Protein AF-A0A319ELY9-F1 (afdb_monomer)

Structure (mmCIF, N/CA/C/O backbone):
data_AF-A0A319ELY9-F1
#
_entry.id   AF-A0A319ELY9-F1
#
loop_
_atom_site.group_PDB
_atom_site.id
_atom_site.type_symbol
_atom_site.label_atom_id
_atom_site.label_alt_id
_atom_site.label_comp_id
_atom_site.label_asym_id
_atom_site.label_entity_id
_atom_site.label_seq_id
_atom_site.pdbx_PDB_ins_code
_atom_site.Cartn_x
_atom_site.Cartn_y
_atom_site.Cartn_z
_atom_site.occupancy
_atom_site.B_iso_or_equiv
_atom_site.auth_seq_id
_atom_site.auth_comp_id
_atom_site.auth_asym_id
_atom_site.auth_atom_id
_atom_site.pdbx_PDB_model_num
ATOM 1 N N . MET A 1 1 ? 52.414 29.300 52.008 1.00 37.59 1 MET A N 1
ATOM 2 C CA . MET A 1 1 ? 53.029 29.681 53.295 1.00 37.59 1 MET A CA 1
ATOM 3 C C . MET A 1 1 ? 52.033 29.314 54.382 1.00 37.59 1 MET A C 1
ATOM 5 O O . MET A 1 1 ? 50.898 29.760 54.313 1.00 37.59 1 MET A O 1
ATOM 9 N N . SER A 1 2 ? 52.421 28.377 55.245 1.00 40.47 2 SER A N 1
ATOM 10 C CA . SER A 1 2 ? 51.640 27.837 56.367 1.00 40.47 2 SER A CA 1
ATOM 11 C C . SER A 1 2 ? 51.306 28.923 57.390 1.00 40.47 2 SER A C 1
ATOM 13 O O . SER A 1 2 ? 52.154 29.790 57.575 1.00 40.47 2 SER A O 1
ATOM 15 N N . THR A 1 3 ? 50.156 28.825 58.070 1.00 39.38 3 THR A N 1
ATOM 16 C CA . THR A 1 3 ? 50.101 28.792 59.548 1.00 39.38 3 THR A CA 1
ATOM 17 C C . THR A 1 3 ? 48.681 28.515 60.079 1.00 39.38 3 THR A C 1
ATOM 19 O O . THR A 1 3 ? 47.755 29.311 59.975 1.00 39.38 3 THR A O 1
ATOM 22 N N . HIS A 1 4 ? 48.542 27.339 60.689 1.00 31.91 4 HIS A N 1
ATOM 23 C CA . HIS A 1 4 ? 47.636 27.010 61.801 1.00 31.91 4 HIS A CA 1
ATOM 24 C C . HIS A 1 4 ? 48.096 27.750 63.095 1.00 31.91 4 HIS A C 1
ATOM 26 O O . HIS A 1 4 ? 49.178 28.339 63.052 1.00 31.91 4 HIS A O 1
ATOM 32 N N . PRO A 1 5 ? 47.468 27.617 64.290 1.00 51.69 5 PRO A N 1
ATOM 33 C CA . PRO A 1 5 ? 46.120 27.152 64.666 1.00 51.69 5 PRO A CA 1
ATOM 34 C C . PRO A 1 5 ? 45.472 27.909 65.879 1.00 51.69 5 PRO A C 1
ATOM 36 O O . PRO A 1 5 ? 46.062 28.781 66.503 1.00 51.69 5 PRO A O 1
ATOM 39 N N . THR A 1 6 ? 44.263 27.446 66.245 1.00 41.50 6 THR A N 1
ATOM 40 C CA . THR A 1 6 ? 43.681 27.259 67.607 1.00 41.50 6 THR A CA 1
ATOM 41 C C . THR A 1 6 ? 43.364 28.429 68.557 1.00 41.50 6 THR A C 1
ATOM 43 O O . THR A 1 6 ? 44.227 29.160 69.028 1.00 41.50 6 THR A O 1
ATOM 46 N N . ARG A 1 7 ? 42.076 28.452 68.955 1.00 40.41 7 ARG A N 1
ATOM 47 C CA . ARG A 1 7 ? 41.488 29.104 70.146 1.00 40.41 7 ARG A CA 1
ATOM 48 C C . ARG A 1 7 ? 41.966 28.472 71.460 1.00 40.41 7 ARG A C 1
ATOM 50 O O . ARG A 1 7 ? 42.355 27.304 71.456 1.00 40.41 7 ARG A O 1
ATOM 57 N N . PRO A 1 8 ? 41.700 29.152 72.590 1.00 46.97 8 PRO A N 1
ATOM 58 C CA . PRO A 1 8 ? 41.006 28.441 73.672 1.00 46.97 8 PRO A CA 1
ATOM 59 C C . PRO A 1 8 ? 39.951 29.269 74.452 1.00 46.97 8 PRO A C 1
ATOM 61 O O . PRO A 1 8 ? 40.044 30.490 74.497 1.00 46.97 8 PRO A O 1
ATOM 64 N N . ASN A 1 9 ? 38.981 28.535 75.039 1.00 36.28 9 ASN A N 1
ATOM 65 C CA . ASN A 1 9 ? 38.483 28.551 76.441 1.00 36.28 9 ASN A CA 1
ATOM 66 C C . ASN A 1 9 ? 38.017 29.883 77.086 1.00 36.28 9 ASN A C 1
ATOM 68 O O . ASN A 1 9 ? 38.559 30.936 76.813 1.00 36.28 9 ASN A O 1
ATOM 72 N N . PHE A 1 10 ? 37.067 29.963 78.022 1.00 34.12 10 PHE A N 1
ATOM 73 C CA . PHE A 1 10 ? 36.286 29.013 78.822 1.00 34.12 10 PHE A CA 1
ATOM 74 C C . PHE A 1 10 ? 35.072 29.774 79.414 1.00 34.12 10 PHE A C 1
ATOM 76 O O . PHE A 1 10 ? 35.075 30.999 79.499 1.00 34.12 10 PHE A O 1
ATOM 83 N N . SER A 1 11 ? 34.069 29.016 79.849 1.00 35.69 11 SER A N 1
ATOM 84 C CA . SER A 1 11 ? 32.831 29.412 80.550 1.00 35.69 11 SER A CA 1
ATOM 85 C C . SER A 1 11 ? 33.125 29.803 82.029 1.00 35.69 11 SER A C 1
ATOM 87 O O . SER A 1 11 ? 34.226 29.525 82.494 1.00 35.69 11 SER A O 1
ATOM 89 N N . TYR A 1 12 ? 32.307 30.459 82.869 1.00 33.91 12 TYR A N 1
ATOM 90 C CA . TYR A 1 12 ? 30.872 30.389 83.208 1.00 33.91 12 TYR A CA 1
ATOM 91 C C . TYR A 1 12 ? 30.496 31.630 84.061 1.00 33.91 12 TYR A C 1
ATOM 93 O O . TYR A 1 12 ? 31.391 32.192 84.681 1.00 33.91 12 TYR A O 1
ATOM 101 N N . HIS A 1 13 ? 29.207 31.980 84.221 1.00 36.31 13 HIS A N 1
ATOM 102 C CA . HIS A 1 13 ? 28.640 32.335 85.544 1.00 36.31 13 HIS A CA 1
ATOM 103 C C . HIS A 1 13 ? 27.096 32.365 85.562 1.00 36.31 13 HIS A C 1
ATOM 105 O O . HIS A 1 13 ? 26.445 32.761 84.600 1.00 36.31 13 HIS A O 1
ATOM 111 N N . LEU A 1 14 ? 26.549 31.896 86.687 1.00 38.62 14 LEU A N 1
ATOM 112 C CA . LEU A 1 14 ? 25.145 31.613 87.008 1.00 38.62 14 LEU A CA 1
ATOM 113 C C . LEU A 1 14 ? 24.362 32.840 87.544 1.00 38.62 14 LEU A C 1
ATOM 115 O O . LEU A 1 14 ? 24.874 33.556 88.396 1.00 38.62 14 LEU A O 1
ATOM 119 N N . THR A 1 15 ? 23.131 33.006 87.027 1.00 37.75 15 THR A N 1
ATOM 120 C CA . THR A 1 15 ? 21.791 33.369 87.597 1.00 37.75 15 THR A CA 1
ATOM 121 C C . THR A 1 15 ? 21.634 33.949 89.031 1.00 37.75 15 THR A C 1
ATOM 123 O O . THR A 1 15 ? 22.449 33.631 89.888 1.00 37.75 15 THR A O 1
ATOM 126 N N . PRO A 1 16 ? 20.430 34.429 89.446 1.00 57.12 16 PRO A N 1
ATOM 127 C CA . PRO A 1 16 ? 19.493 35.423 88.878 1.00 57.12 16 PRO A CA 1
ATOM 128 C C . PRO A 1 16 ? 18.965 36.411 89.971 1.00 57.12 16 PRO A C 1
ATOM 130 O O . PRO A 1 16 ? 19.208 36.216 91.162 1.00 57.12 16 PRO A O 1
ATOM 133 N N . LYS A 1 17 ? 18.149 37.421 89.622 1.00 33.28 17 LYS A N 1
ATOM 134 C CA . LYS A 1 17 ? 17.197 38.018 90.585 1.00 33.28 17 LYS A CA 1
ATOM 135 C C . LYS A 1 17 ? 15.900 38.465 89.897 1.00 33.28 17 LYS A C 1
ATOM 137 O O . LYS A 1 17 ? 15.944 38.987 88.790 1.00 33.28 17 LYS A O 1
ATOM 142 N N . ALA A 1 18 ? 14.803 38.174 90.597 1.00 41.53 18 ALA A N 1
ATOM 143 C CA . ALA A 1 18 ? 13.397 38.496 90.357 1.00 41.53 18 ALA A CA 1
ATOM 144 C C . ALA A 1 18 ? 13.172 40.001 90.070 1.00 41.53 18 ALA A C 1
ATOM 146 O O . ALA A 1 18 ? 14.038 40.812 90.387 1.00 41.53 18 ALA A O 1
ATOM 147 N N . ASP A 1 19 ? 12.098 40.450 89.428 1.00 38.91 19 ASP A N 1
ATOM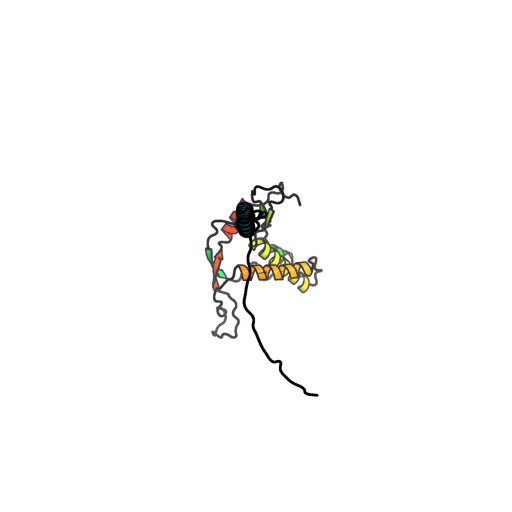 148 C CA . ASP A 1 19 ? 10.695 40.291 89.814 1.00 38.91 19 ASP A CA 1
ATOM 149 C C . ASP A 1 19 ? 9.757 40.633 88.637 1.00 38.91 19 ASP A C 1
ATOM 151 O O . ASP A 1 19 ? 10.175 41.136 87.595 1.00 38.91 19 ASP A O 1
ATOM 155 N N . THR A 1 20 ? 8.493 40.292 88.852 1.00 52.97 20 THR A N 1
ATOM 156 C CA . THR A 1 20 ? 7.282 40.459 88.038 1.00 52.97 20 THR A CA 1
ATOM 157 C C . THR A 1 20 ? 7.122 41.800 87.314 1.00 52.97 20 THR A C 1
ATOM 159 O O . THR A 1 20 ? 7.366 42.841 87.908 1.00 52.97 20 THR A O 1
ATOM 162 N N . ASP A 1 21 ? 6.608 41.760 86.078 1.00 38.78 21 ASP A N 1
ATOM 163 C CA . ASP A 1 21 ? 5.390 42.492 85.694 1.00 38.78 21 ASP A CA 1
ATOM 164 C C . ASP A 1 21 ? 4.850 41.996 84.342 1.00 38.78 21 ASP A C 1
ATOM 166 O O . ASP A 1 21 ? 5.563 41.788 83.359 1.00 38.78 21 ASP A O 1
ATOM 170 N N . GLU A 1 22 ? 3.549 41.744 84.347 1.00 51.03 22 GLU A N 1
ATOM 171 C CA . GLU A 1 22 ? 2.736 41.167 83.289 1.00 51.03 22 GLU A CA 1
ATOM 172 C C . GLU A 1 22 ? 2.389 42.245 82.249 1.00 51.03 22 GLU A C 1
ATOM 174 O O . GLU A 1 22 ? 1.728 43.234 82.562 1.00 51.03 22 GLU A O 1
ATOM 179 N N . ALA A 1 23 ? 2.820 42.067 80.996 1.00 43.59 23 ALA A N 1
ATOM 180 C CA . ALA A 1 23 ? 2.378 42.897 79.876 1.00 43.59 23 ALA A CA 1
ATOM 181 C C . ALA A 1 23 ? 2.218 42.062 78.594 1.00 43.59 23 ALA A C 1
ATOM 183 O O . ALA A 1 23 ? 3.187 41.717 77.923 1.00 43.59 23 ALA A O 1
ATOM 184 N N . LEU A 1 24 ? 0.951 41.767 78.286 1.00 48.22 24 LEU A N 1
ATOM 185 C CA . LEU A 1 24 ? 0.377 41.446 76.973 1.00 48.22 24 LEU A CA 1
ATOM 186 C C . LEU A 1 24 ? 1.207 40.526 76.051 1.00 48.22 24 LEU A C 1
ATOM 188 O O . LEU A 1 24 ? 1.818 40.970 75.078 1.00 48.22 24 LEU A O 1
ATOM 192 N N . SER A 1 25 ? 1.092 39.211 76.239 1.00 42.00 25 SER A N 1
ATOM 193 C CA . SER A 1 25 ? 1.258 38.285 75.118 1.00 42.00 25 SER A CA 1
ATOM 194 C C . SER A 1 25 ? -0.088 38.123 74.405 1.00 42.00 25 SER A C 1
ATOM 196 O O . SER A 1 25 ? -0.991 37.418 74.847 1.00 42.00 25 SER A O 1
ATOM 198 N N . HIS A 1 26 ? -0.237 38.802 73.268 1.00 47.41 26 HIS A N 1
ATOM 199 C CA . HIS A 1 26 ? -1.215 38.399 72.263 1.00 47.41 26 HIS A CA 1
ATOM 200 C C . HIS A 1 26 ? -0.889 36.953 71.864 1.00 47.41 26 HIS A C 1
ATOM 202 O O . HIS A 1 26 ? 0.129 36.702 71.218 1.00 47.41 26 HIS A O 1
ATOM 208 N N . GLU A 1 27 ? -1.728 35.997 72.258 1.00 49.53 27 GLU A N 1
ATOM 209 C CA . GLU A 1 27 ? -1.624 34.625 71.773 1.00 49.53 27 GLU A CA 1
ATOM 210 C C . GLU A 1 27 ? -1.838 34.650 70.244 1.00 49.53 27 GLU A C 1
ATOM 212 O O . GLU A 1 27 ? -2.876 35.143 69.776 1.00 49.53 27 GLU A O 1
ATOM 217 N N . PRO A 1 28 ? -0.876 34.205 69.413 1.00 52.34 28 PRO A N 1
ATOM 218 C CA . PRO A 1 28 ? -1.083 34.189 67.977 1.00 52.34 28 PRO A CA 1
ATOM 219 C C . PRO A 1 28 ? -2.157 33.147 67.669 1.00 52.34 28 PRO A C 1
ATOM 221 O O . PRO A 1 28 ? -1.970 31.951 67.867 1.00 52.34 28 PRO A O 1
ATOM 224 N N . SER A 1 29 ? -3.299 33.630 67.183 1.00 51.09 29 SER A N 1
ATOM 225 C CA . SER A 1 29 ? -4.453 32.850 66.735 1.00 51.09 29 SER A CA 1
ATOM 226 C C . SER A 1 29 ? -4.052 31.580 65.963 1.00 51.09 29 SER A C 1
ATOM 228 O O . SER A 1 29 ? -3.805 31.620 64.751 1.00 51.09 29 SER A O 1
ATOM 230 N N . GLN A 1 30 ? -4.066 30.426 66.649 1.00 56.06 30 GLN A N 1
ATOM 231 C CA . GLN A 1 30 ? -3.908 29.089 66.051 1.00 56.06 30 GLN A CA 1
ATOM 232 C C . GLN A 1 30 ? -4.926 28.833 64.926 1.00 56.06 30 GLN A C 1
ATOM 234 O O . GLN A 1 30 ? -4.656 28.068 63.999 1.00 56.06 30 GLN A O 1
ATOM 239 N N . LYS A 1 31 ? -6.077 29.522 64.951 1.00 55.09 31 LYS A N 1
ATOM 240 C CA . LYS A 1 31 ? -7.118 29.417 63.917 1.00 55.09 31 LYS A CA 1
ATOM 241 C C . LYS A 1 31 ? -6.641 29.897 62.541 1.00 55.09 31 LYS A C 1
ATOM 243 O O . LYS A 1 31 ? -7.072 29.344 61.533 1.00 55.09 31 LYS A O 1
ATOM 248 N N . THR A 1 32 ? -5.723 30.868 62.477 1.00 56.84 32 THR A N 1
ATOM 249 C CA . THR A 1 32 ? -5.174 31.348 61.191 1.00 56.84 32 THR A CA 1
ATOM 250 C C . THR A 1 32 ? -4.226 30.345 60.534 1.00 56.84 32 THR A C 1
ATOM 252 O O . THR A 1 32 ? -4.071 30.365 59.315 1.00 56.84 32 THR A O 1
ATOM 255 N N . SER A 1 33 ? -3.610 29.4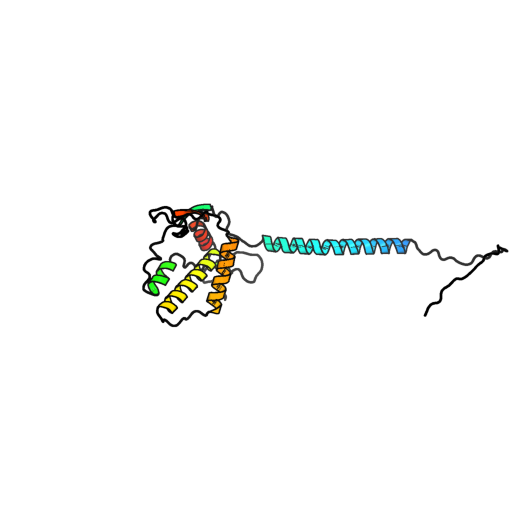61 61.324 1.00 66.81 33 SER A N 1
ATOM 256 C CA . SER A 1 33 ? -2.690 28.431 60.835 1.00 66.81 33 SER A CA 1
ATOM 257 C C . SER A 1 33 ? -3.447 27.277 60.177 1.00 66.81 33 SER A C 1
ATOM 259 O O . SER A 1 33 ? -3.116 26.884 59.061 1.00 66.81 33 SER A O 1
ATOM 261 N N . PHE A 1 34 ? -4.535 26.818 60.806 1.00 80.44 34 PHE A N 1
ATOM 262 C CA . PHE A 1 34 ? -5.369 25.730 60.285 1.00 80.44 34 PHE A CA 1
ATOM 263 C C . PHE A 1 34 ? -6.001 26.059 58.924 1.00 80.44 34 PHE A C 1
ATOM 265 O O . PHE A 1 34 ? -5.986 25.248 58.005 1.00 80.44 34 PHE A O 1
ATOM 272 N N . TRP A 1 35 ? -6.508 27.281 58.750 1.00 77.69 35 TRP A N 1
ATOM 273 C CA . TRP A 1 35 ? -7.086 27.691 57.467 1.00 77.69 35 TRP A CA 1
ATOM 274 C C . TRP A 1 35 ? -6.040 27.810 56.355 1.00 77.69 35 TRP A C 1
ATOM 276 O O . TRP A 1 35 ? -6.316 27.459 55.210 1.00 77.69 35 TRP A O 1
ATOM 286 N N . LYS A 1 36 ? -4.818 28.245 56.688 1.00 85.62 36 LYS A N 1
ATOM 287 C CA . LYS A 1 36 ? -3.707 28.296 55.730 1.00 85.62 36 LYS A CA 1
ATOM 288 C C . LYS A 1 36 ? -3.271 26.893 55.316 1.00 85.62 36 LYS A C 1
ATOM 290 O O . LYS A 1 36 ? -3.090 26.658 54.127 1.00 85.62 36 LYS A O 1
ATOM 295 N N . THR A 1 37 ? -3.135 25.954 56.253 1.00 86.38 37 THR A N 1
ATOM 296 C CA . THR A 1 37 ? -2.768 24.568 55.919 1.00 86.38 37 THR A CA 1
ATOM 297 C C . THR A 1 37 ? -3.854 23.879 55.097 1.00 86.38 37 THR A C 1
ATOM 299 O O . THR A 1 37 ? -3.528 23.274 54.081 1.00 86.38 37 THR A O 1
ATOM 302 N N . CYS A 1 38 ? -5.136 24.039 55.443 1.00 87.75 38 CYS A N 1
ATOM 303 C CA . CYS A 1 38 ? -6.242 23.535 54.623 1.00 87.75 38 CYS A CA 1
ATOM 304 C C . CYS A 1 38 ? -6.263 24.155 53.218 1.00 87.75 38 CYS A C 1
ATOM 306 O O . CYS A 1 38 ? -6.472 23.431 52.247 1.00 87.75 38 CYS A O 1
ATOM 308 N N . PHE A 1 39 ? -5.996 25.461 53.088 1.00 89.88 39 PHE A N 1
ATOM 309 C CA . PHE A 1 39 ? -5.902 26.132 51.789 1.00 89.88 39 PHE A CA 1
ATOM 310 C C . PHE A 1 39 ? -4.770 25.558 50.929 1.00 89.88 39 PHE A C 1
ATOM 312 O O . PHE A 1 39 ? -5.002 25.206 49.777 1.00 89.88 39 PHE A O 1
ATOM 319 N N . TRP A 1 40 ? -3.566 25.398 51.487 1.00 90.19 40 TRP A N 1
ATOM 320 C CA . TRP A 1 40 ? -2.424 24.843 50.752 1.00 90.19 40 TRP A CA 1
ATOM 321 C C . TRP A 1 40 ? -2.602 23.365 50.402 1.00 90.19 40 TRP A C 1
ATOM 323 O O . TRP A 1 40 ? -2.228 22.967 49.303 1.00 90.19 40 TRP A O 1
ATOM 333 N N . ILE A 1 41 ? -3.211 22.563 51.283 1.00 90.62 41 ILE A N 1
ATOM 334 C CA . ILE A 1 41 ? -3.558 21.165 50.986 1.00 90.62 41 ILE A CA 1
ATOM 335 C C . ILE A 1 41 ? -4.598 21.111 49.865 1.00 90.62 41 ILE A C 1
ATOM 337 O O . ILE A 1 41 ? -4.419 20.362 48.910 1.00 90.62 41 ILE A O 1
ATOM 341 N N . SER A 1 42 ? -5.646 21.937 49.929 1.00 85.75 42 SER A N 1
ATOM 342 C CA . SER A 1 42 ? -6.652 22.019 48.867 1.00 85.75 42 SER A CA 1
ATOM 343 C C . SER A 1 42 ? -6.039 22.467 47.540 1.00 85.75 42 SER A C 1
ATOM 345 O O . SER A 1 42 ? -6.391 21.912 46.507 1.00 85.75 42 SER A O 1
ATOM 347 N N . LEU A 1 43 ? -5.117 23.434 47.560 1.00 90.31 43 LEU A N 1
ATOM 348 C CA . LEU A 1 43 ? -4.419 23.916 46.369 1.00 90.31 43 LEU A CA 1
ATOM 349 C C . LEU A 1 43 ? -3.492 22.841 45.778 1.00 90.31 43 LEU A C 1
ATOM 351 O O . LEU A 1 43 ? -3.450 22.662 44.568 1.00 90.31 43 LEU A O 1
ATOM 355 N N . LEU A 1 44 ? -2.777 22.086 46.615 1.00 89.25 44 LEU A N 1
ATOM 356 C CA . LEU A 1 44 ? -1.958 20.952 46.173 1.00 89.25 44 LEU A CA 1
ATOM 357 C C . LEU A 1 44 ? -2.812 19.839 45.558 1.00 89.25 44 LEU A C 1
ATOM 359 O O . LEU A 1 44 ? -2.450 19.295 44.516 1.00 89.25 44 LEU A O 1
ATOM 363 N N . LEU A 1 45 ? -3.955 19.525 46.172 1.00 86.12 45 LEU A N 1
ATOM 364 C CA . LEU A 1 45 ? -4.880 18.513 45.666 1.00 86.12 45 LEU A CA 1
ATOM 365 C C . LEU A 1 45 ? -5.498 18.925 44.324 1.00 86.12 45 LEU A C 1
ATOM 367 O O . LEU A 1 45 ? -5.582 18.088 43.429 1.00 86.12 45 LEU A O 1
ATOM 371 N N . THR A 1 46 ? -5.863 20.197 44.133 1.00 83.69 46 THR A N 1
ATOM 372 C CA . THR A 1 46 ? -6.370 20.670 42.834 1.00 83.69 46 THR A CA 1
ATOM 373 C C . THR A 1 46 ? -5.273 20.688 41.771 1.00 83.69 46 THR A C 1
ATOM 375 O O . THR A 1 46 ? -5.513 20.237 40.653 1.00 83.69 46 THR A O 1
ATOM 378 N N . ILE A 1 47 ? -4.049 21.109 42.114 1.00 86.75 47 ILE A N 1
ATOM 379 C CA . ILE A 1 47 ? -2.892 21.061 41.202 1.00 86.75 47 ILE A CA 1
ATOM 380 C C . ILE A 1 47 ? -2.585 19.624 40.760 1.00 86.75 47 ILE A C 1
ATOM 382 O O . ILE A 1 47 ? -2.209 19.426 39.612 1.00 86.75 47 ILE A O 1
ATOM 386 N N . LEU A 1 48 ? -2.773 18.620 41.621 1.00 82.19 48 LEU A N 1
ATOM 387 C CA . LEU A 1 48 ? -2.579 17.203 41.278 1.00 82.19 48 LEU A CA 1
ATOM 388 C C . LEU A 1 48 ? -3.716 16.618 40.423 1.00 82.19 48 LEU A C 1
ATOM 390 O O . LEU A 1 48 ? -3.477 15.722 39.615 1.00 82.19 48 LEU A O 1
ATOM 394 N N . GLN A 1 49 ? -4.943 17.123 40.565 1.00 79.19 49 GLN A N 1
ATOM 395 C CA . GLN A 1 49 ? -6.097 16.680 39.774 1.00 79.19 49 GLN A CA 1
ATOM 396 C C . GLN A 1 49 ? -6.089 17.232 38.343 1.00 79.19 49 GLN A C 1
ATOM 398 O O . GLN A 1 49 ? -6.569 16.564 37.430 1.00 79.19 49 GLN A O 1
ATOM 403 N N . ILE A 1 50 ? -5.517 18.419 38.126 1.00 79.62 50 ILE A N 1
ATOM 404 C CA . ILE A 1 50 ? -5.463 19.067 36.809 1.00 79.62 50 ILE A CA 1
ATOM 405 C C . ILE A 1 50 ? -4.710 18.207 35.764 1.00 79.62 50 ILE A C 1
ATOM 407 O O . ILE A 1 50 ? -5.295 17.929 34.718 1.00 79.62 50 ILE A O 1
ATOM 411 N N . PRO A 1 51 ? -3.482 17.702 36.015 1.00 79.06 51 PRO A N 1
ATOM 412 C CA . PRO A 1 51 ? -2.788 16.794 35.105 1.00 79.06 51 PRO A CA 1
ATOM 413 C C . PRO A 1 51 ? -3.576 15.518 34.812 1.00 79.06 51 PRO A C 1
ATOM 415 O O . PRO A 1 51 ? -3.588 15.075 33.672 1.00 79.06 51 PRO A O 1
ATOM 418 N N . ALA A 1 52 ? -4.261 14.945 35.807 1.00 76.75 52 ALA A N 1
ATOM 419 C CA . ALA A 1 52 ? -5.071 13.742 35.618 1.00 76.75 52 ALA A CA 1
ATOM 420 C C . ALA A 1 52 ? -6.291 14.004 34.718 1.00 76.75 52 ALA A C 1
ATOM 422 O O . ALA A 1 52 ? -6.605 13.188 33.851 1.00 76.75 52 ALA A O 1
ATOM 423 N N . LEU A 1 53 ? -6.946 15.159 34.869 1.00 74.94 53 LEU A N 1
ATOM 424 C CA . LEU A 1 53 ? -8.041 15.587 33.995 1.00 74.94 53 LEU A CA 1
ATOM 425 C C . LEU A 1 53 ? -7.557 15.864 32.565 1.00 74.94 53 LEU A C 1
ATOM 427 O O . LEU A 1 53 ? -8.196 15.423 31.616 1.00 74.94 53 LEU A O 1
ATOM 431 N N . PHE A 1 54 ? -6.402 16.513 32.391 1.00 75.56 54 PHE A N 1
ATOM 432 C CA . PHE A 1 54 ? -5.807 16.709 31.063 1.00 75.56 54 PHE A CA 1
ATOM 433 C C . PHE A 1 54 ? -5.385 15.388 30.410 1.00 75.56 54 PHE A C 1
ATOM 435 O O . PHE A 1 54 ? -5.609 15.193 29.218 1.00 75.56 54 PHE A O 1
ATOM 442 N N . PHE A 1 55 ? -4.812 14.459 31.178 1.00 72.62 55 PHE A N 1
ATOM 443 C CA . PHE A 1 55 ? -4.393 13.153 30.671 1.00 72.62 55 PHE A CA 1
ATOM 444 C C . PHE A 1 55 ? -5.596 12.297 30.253 1.00 72.62 55 PHE A C 1
ATOM 446 O O . PHE A 1 55 ? -5.582 11.700 29.182 1.00 72.62 55 PHE A O 1
ATOM 453 N N . THR A 1 56 ? -6.662 12.281 31.060 1.00 68.38 56 THR A N 1
ATOM 454 C CA . THR A 1 56 ? -7.906 11.556 30.742 1.00 68.38 56 THR A CA 1
ATOM 455 C C . THR A 1 56 ? -8.662 12.180 29.568 1.00 68.38 56 THR A C 1
ATOM 457 O O . THR A 1 56 ? -9.124 11.445 28.700 1.00 68.38 56 THR A O 1
ATOM 460 N N . ALA A 1 57 ? -8.730 13.512 29.475 1.00 66.62 57 ALA A N 1
ATOM 461 C CA . ALA A 1 57 ? -9.319 14.199 28.324 1.00 66.62 57 ALA A CA 1
ATOM 462 C C . ALA A 1 57 ? -8.568 13.883 27.017 1.00 66.62 57 ALA A C 1
ATOM 464 O O . ALA A 1 57 ? -9.196 13.536 26.022 1.00 66.62 57 ALA A O 1
ATOM 465 N N . ASN A 1 58 ? -7.231 13.908 27.043 1.00 63.25 58 ASN A N 1
ATOM 466 C CA . ASN A 1 58 ? -6.398 13.591 25.879 1.00 63.25 58 ASN A CA 1
ATOM 467 C C . ASN A 1 58 ? -6.514 12.113 25.451 1.00 63.25 58 ASN A C 1
ATOM 469 O O . ASN A 1 58 ? -6.491 11.798 24.264 1.00 63.25 58 ASN A O 1
ATOM 473 N N . GLN A 1 59 ? -6.674 11.187 26.404 1.00 62.00 59 GLN A N 1
ATOM 474 C CA . GLN A 1 59 ? -6.916 9.777 26.074 1.00 62.00 59 GLN A CA 1
ATOM 475 C C . GLN A 1 59 ? -8.301 9.535 25.462 1.00 62.00 59 GLN A C 1
ATOM 477 O O . GLN A 1 59 ? -8.425 8.699 24.567 1.00 62.00 59 GLN A O 1
ATOM 482 N N . ASN A 1 60 ? -9.320 10.280 25.893 1.00 59.72 60 ASN A N 1
ATOM 483 C CA . ASN A 1 60 ? -10.660 10.176 25.318 1.00 59.72 60 ASN A CA 1
ATOM 484 C C . ASN A 1 60 ? -10.709 10.667 23.861 1.00 59.72 60 ASN A C 1
ATOM 486 O O . ASN A 1 60 ? -11.378 10.030 23.053 1.00 59.72 60 ASN A O 1
ATOM 490 N N . GLU A 1 61 ? -9.967 11.723 23.506 1.00 58.62 61 GLU A N 1
ATOM 491 C CA . GLU A 1 61 ? -9.864 12.183 22.108 1.00 58.62 61 GLU A CA 1
ATOM 492 C C . GLU A 1 61 ? -9.115 11.190 21.204 1.00 58.62 61 GLU A C 1
ATOM 494 O O . GLU A 1 61 ? -9.460 11.028 20.035 1.00 58.62 61 GLU A O 1
ATOM 499 N N . LEU A 1 62 ? -8.114 10.471 21.726 1.00 53.03 62 LEU A N 1
ATOM 500 C CA . LEU A 1 62 ? -7.398 9.461 20.937 1.00 53.03 62 LEU A CA 1
ATOM 501 C C . LEU A 1 62 ? -8.239 8.192 20.715 1.00 53.03 62 LEU A C 1
ATOM 503 O O . LEU A 1 62 ? -8.110 7.531 19.686 1.00 53.03 62 LEU A O 1
ATOM 507 N N . SER A 1 63 ? -9.118 7.858 21.663 1.00 54.44 63 SER A N 1
ATOM 508 C CA . SER A 1 63 ? -10.030 6.714 21.556 1.00 54.44 63 SER A CA 1
ATOM 509 C C . SER A 1 63 ? -11.263 6.989 20.688 1.00 54.44 63 SER A C 1
ATOM 511 O O . SER A 1 63 ? -11.960 6.036 20.339 1.00 54.44 63 SER A O 1
ATOM 513 N N . SER A 1 64 ? -11.570 8.249 20.367 1.00 59.16 64 SER A N 1
ATOM 514 C CA . SER A 1 64 ? -12.793 8.615 19.646 1.00 59.16 64 SER A CA 1
ATOM 515 C C . SER A 1 64 ? -12.648 8.610 18.127 1.00 59.16 64 SER A C 1
ATOM 517 O O . SER A 1 64 ? -13.627 8.906 17.449 1.00 59.16 64 SER A O 1
ATOM 519 N N . GLN A 1 65 ? -11.474 8.287 17.563 1.00 62.06 65 GLN A N 1
ATOM 520 C CA . GLN A 1 65 ? -11.358 8.226 16.108 1.00 62.06 65 GLN A CA 1
ATOM 521 C C . GLN A 1 65 ? -12.198 7.067 15.546 1.00 62.06 65 GLN A C 1
ATOM 523 O O . GLN A 1 65 ? -11.949 5.904 15.877 1.00 62.06 65 GLN A O 1
ATOM 528 N N . PRO A 1 66 ? -13.181 7.355 14.680 1.00 64.94 66 PRO A N 1
ATOM 529 C CA . PRO A 1 66 ? -13.972 6.323 14.028 1.00 64.94 66 PRO A CA 1
ATOM 530 C C . PRO A 1 66 ? -13.0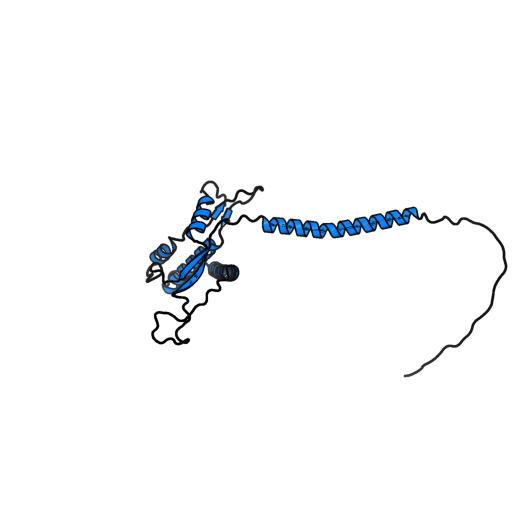81 5.438 13.143 1.00 64.94 66 PRO A C 1
ATOM 532 O O . PRO A 1 66 ? -12.279 5.921 12.345 1.00 64.94 66 PRO A O 1
ATOM 535 N N . SER A 1 67 ? -13.232 4.123 13.292 1.00 72.44 67 SER A N 1
ATOM 536 C CA . SER A 1 67 ? -12.464 3.100 12.579 1.00 72.44 67 SER A CA 1
ATOM 537 C C . SER A 1 67 ? -13.415 2.062 11.978 1.00 72.44 67 SER A C 1
ATOM 539 O O . SER A 1 67 ? -14.472 1.812 12.572 1.00 72.44 67 SER A O 1
ATOM 541 N N . PRO A 1 68 ? -13.077 1.436 10.832 1.00 82.00 68 PRO A N 1
ATOM 542 C CA . PRO A 1 68 ? -13.831 0.303 10.317 1.00 82.00 68 PRO A CA 1
ATOM 543 C C . PRO A 1 68 ? -14.003 -0.779 11.383 1.00 82.00 68 PRO A C 1
ATOM 545 O O . PRO A 1 68 ? -13.031 -1.275 11.955 1.00 82.00 68 PRO A O 1
ATOM 548 N N . THR A 1 69 ? -15.251 -1.151 11.655 1.00 81.38 69 THR A N 1
ATOM 549 C CA . THR A 1 69 ? -15.581 -2.246 12.574 1.00 81.38 69 THR A CA 1
ATOM 550 C C . THR A 1 69 ? -15.934 -3.493 11.773 1.00 81.38 69 THR A C 1
ATOM 552 O O . THR A 1 69 ? -16.429 -3.394 10.656 1.00 81.38 69 THR A O 1
ATOM 555 N N . ASN A 1 70 ? -15.684 -4.670 12.352 1.00 87.12 70 ASN A N 1
ATOM 556 C CA . ASN A 1 70 ? -16.024 -5.974 11.767 1.00 87.12 70 ASN A CA 1
ATOM 557 C C . ASN A 1 70 ? -15.293 -6.336 10.462 1.00 87.12 70 ASN A C 1
ATOM 559 O O . ASN A 1 70 ? -15.825 -7.109 9.677 1.00 87.12 70 ASN A O 1
ATOM 563 N N . ILE A 1 71 ? -14.072 -5.829 10.250 1.00 93.50 71 ILE A N 1
ATOM 564 C CA . ILE A 1 71 ? -13.217 -6.304 9.154 1.00 93.50 71 ILE A CA 1
ATOM 565 C C . ILE A 1 71 ? -12.498 -7.585 9.584 1.00 93.50 71 ILE A C 1
ATOM 567 O O . ILE A 1 71 ? -11.589 -7.566 10.437 1.00 93.50 71 ILE A O 1
ATOM 571 N N . HIS A 1 72 ? -12.896 -8.693 8.977 1.00 96.44 72 HIS A N 1
ATOM 572 C CA . HIS A 1 72 ? -12.340 -10.013 9.203 1.00 96.44 72 HIS A CA 1
ATOM 573 C C . HIS A 1 72 ? -10.918 -10.127 8.664 1.00 96.44 72 HIS A C 1
ATOM 575 O O . HIS A 1 72 ? -10.428 -9.329 7.861 1.00 96.44 72 HIS A O 1
ATOM 581 N N . THR A 1 73 ? -10.245 -11.162 9.151 1.00 96.62 73 THR A N 1
ATOM 582 C CA . THR A 1 73 ? -8.913 -11.552 8.719 1.00 96.62 73 THR A CA 1
ATOM 583 C C . THR A 1 73 ? -9.007 -12.880 7.964 1.00 96.62 73 THR A C 1
ATOM 585 O O . THR A 1 73 ? -9.751 -13.774 8.366 1.00 96.62 73 THR A O 1
ATOM 588 N N . THR A 1 74 ? -8.246 -13.017 6.884 1.00 97.19 74 THR A N 1
ATOM 589 C CA . THR A 1 74 ? -8.159 -14.206 6.037 1.00 97.19 74 THR A CA 1
ATOM 590 C C . THR A 1 74 ? -6.703 -14.521 5.697 1.00 97.19 74 THR A C 1
ATOM 592 O O . THR A 1 74 ? -5.816 -13.683 5.856 1.00 97.19 74 THR A O 1
ATOM 595 N N . LYS A 1 75 ? -6.448 -15.746 5.233 1.00 96.94 75 LYS A N 1
ATOM 596 C CA . LYS A 1 75 ? -5.131 -16.159 4.746 1.00 96.94 75 LYS A CA 1
ATOM 597 C C . LYS A 1 75 ? -5.056 -15.950 3.242 1.00 96.94 75 LYS A C 1
ATOM 599 O O . LYS A 1 75 ? -5.864 -16.521 2.514 1.00 96.94 75 LYS A O 1
ATOM 604 N N . ILE A 1 76 ? -4.079 -15.174 2.788 1.00 94.25 76 ILE A N 1
ATOM 605 C CA . ILE A 1 76 ? -3.844 -14.911 1.365 1.00 94.25 76 ILE A CA 1
ATOM 606 C C . ILE A 1 76 ? -2.479 -15.471 0.994 1.00 94.25 76 ILE A C 1
ATOM 608 O O . ILE A 1 76 ? -1.517 -15.310 1.736 1.00 94.25 76 ILE A O 1
ATOM 612 N N . THR A 1 77 ? -2.404 -16.154 -0.145 1.00 93.31 77 THR A N 1
ATOM 613 C CA . THR A 1 77 ? -1.122 -16.533 -0.745 1.00 93.31 77 THR A CA 1
ATOM 614 C C . THR A 1 77 ? -0.748 -15.475 -1.766 1.00 93.31 77 THR A C 1
ATOM 616 O O . THR A 1 77 ? -1.555 -15.181 -2.648 1.00 93.31 77 THR A O 1
ATOM 619 N N . PHE A 1 78 ? 0.429 -14.869 -1.629 1.00 90.44 78 PHE A N 1
ATOM 620 C CA . PHE A 1 78 ? 0.877 -13.862 -2.587 1.00 90.44 78 PHE A CA 1
ATOM 621 C C . PHE A 1 78 ? 1.358 -14.536 -3.867 1.00 90.44 78 PHE A C 1
ATOM 623 O O . PHE A 1 78 ? 2.326 -15.296 -3.873 1.00 90.44 78 PHE A O 1
ATOM 630 N N . GLU A 1 79 ? 0.666 -14.232 -4.960 1.00 88.75 79 GLU A N 1
ATOM 631 C CA . GLU A 1 79 ? 0.971 -14.718 -6.299 1.00 88.75 79 GLU A CA 1
ATOM 632 C C . GLU A 1 79 ? 1.169 -13.539 -7.256 1.00 88.75 79 GLU A C 1
ATOM 634 O O . GLU A 1 79 ? 0.594 -12.468 -7.039 1.00 88.75 79 GLU A O 1
ATOM 639 N N . PRO A 1 80 ? 1.959 -13.705 -8.332 1.00 85.69 80 PRO A N 1
ATOM 640 C CA . PRO A 1 80 ? 2.091 -12.682 -9.355 1.00 85.69 80 PRO A CA 1
ATOM 641 C C . PRO A 1 80 ? 0.730 -12.340 -9.965 1.00 85.69 80 PRO A C 1
ATOM 643 O O . PRO A 1 80 ? 0.074 -13.200 -10.551 1.00 85.69 80 PRO A O 1
ATOM 646 N N . ASP A 1 81 ? 0.337 -11.072 -9.884 1.00 88.69 81 ASP A N 1
ATOM 647 C CA . ASP A 1 81 ? -0.892 -10.589 -10.505 1.00 88.69 81 ASP A CA 1
ATOM 648 C C . ASP A 1 81 ? -0.649 -10.302 -12.001 1.00 88.69 81 ASP A C 1
ATOM 650 O O . ASP A 1 81 ? 0.201 -9.465 -12.332 1.00 88.69 81 ASP A O 1
ATOM 654 N N . PRO A 1 82 ? -1.364 -10.969 -12.928 1.00 90.19 82 PRO A N 1
ATOM 655 C CA . PRO A 1 82 ? -1.245 -10.715 -14.361 1.00 90.19 82 PRO A CA 1
ATOM 656 C C . PRO A 1 82 ? -1.542 -9.268 -14.771 1.00 90.19 82 PRO A C 1
ATOM 658 O O . PRO A 1 82 ? -0.987 -8.809 -15.767 1.00 90.19 82 PRO A O 1
ATOM 661 N N . HIS A 1 83 ? -2.365 -8.529 -14.017 1.00 90.69 83 HIS A N 1
ATOM 662 C CA . HIS A 1 83 ? -2.684 -7.129 -14.327 1.00 90.69 83 HIS A CA 1
ATOM 663 C C . HIS A 1 83 ? -1.471 -6.208 -14.205 1.00 90.69 83 HIS A C 1
ATOM 665 O O . HIS A 1 83 ? -1.452 -5.149 -14.820 1.00 90.69 83 HIS A O 1
ATOM 671 N N . PHE A 1 84 ? -0.454 -6.607 -13.438 1.00 91.38 84 PHE A N 1
ATOM 672 C CA . PHE A 1 84 ? 0.785 -5.851 -13.258 1.00 91.38 84 PHE A CA 1
ATOM 673 C C . PHE A 1 84 ? 1.935 -6.364 -14.133 1.00 91.38 84 PHE A C 1
ATOM 675 O O . PHE A 1 84 ? 3.080 -5.939 -13.968 1.00 91.38 84 PHE A O 1
ATOM 682 N N . GLN A 1 85 ? 1.653 -7.263 -15.078 1.00 90.00 85 GLN A N 1
ATOM 683 C CA . GLN A 1 85 ? 2.649 -7.831 -15.981 1.00 90.00 85 GLN A CA 1
ATOM 684 C C . GLN A 1 85 ? 2.567 -7.189 -17.368 1.00 90.00 85 GLN A C 1
ATOM 686 O O . GLN A 1 85 ? 1.489 -6.919 -17.884 1.00 90.00 85 GLN A O 1
ATOM 691 N N . ASN A 1 86 ? 3.731 -6.995 -17.998 1.00 91.06 86 ASN A N 1
ATOM 692 C CA . ASN A 1 86 ? 3.853 -6.518 -19.380 1.00 91.06 86 ASN A CA 1
ATOM 693 C C . ASN A 1 86 ? 3.164 -5.161 -19.655 1.00 91.06 86 ASN A C 1
ATOM 695 O O . ASN A 1 86 ? 2.514 -4.981 -20.682 1.00 91.06 86 ASN A O 1
ATOM 699 N N . LEU A 1 87 ? 3.320 -4.201 -18.737 1.00 93.31 87 LEU A N 1
ATOM 700 C CA . LEU A 1 87 ? 2.809 -2.836 -18.887 1.00 93.31 87 LEU A CA 1
ATOM 701 C C . LEU A 1 87 ? 3.697 -2.048 -19.858 1.00 93.31 87 LEU A C 1
ATOM 703 O O . LEU A 1 87 ? 4.873 -1.810 -19.577 1.00 93.31 87 LEU A O 1
ATOM 707 N N . THR A 1 88 ? 3.143 -1.646 -21.000 1.00 93.94 88 THR A N 1
ATOM 708 C CA . THR A 1 88 ? 3.897 -1.005 -22.093 1.00 93.94 88 THR A CA 1
ATOM 709 C C . THR A 1 88 ? 3.510 0.446 -22.332 1.00 93.94 88 THR A C 1
ATOM 711 O O . THR A 1 88 ? 4.290 1.204 -22.908 1.00 93.94 88 THR A O 1
ATOM 714 N N . THR A 1 89 ? 2.327 0.854 -21.878 1.00 93.50 89 THR A N 1
ATOM 715 C CA . THR A 1 89 ? 1.810 2.214 -22.023 1.00 93.50 89 THR A CA 1
ATOM 716 C C . THR A 1 89 ? 1.432 2.815 -20.670 1.00 93.50 89 THR A C 1
ATOM 718 O O . THR A 1 89 ? 1.184 2.114 -19.690 1.00 93.50 89 THR A O 1
ATOM 721 N N . GLN A 1 90 ? 1.342 4.147 -20.614 1.00 91.62 90 GLN A N 1
ATOM 722 C CA . GLN A 1 90 ? 0.821 4.836 -19.431 1.00 91.62 90 GLN A CA 1
ATOM 723 C C . GLN A 1 90 ? -0.632 4.426 -19.133 1.00 91.62 90 GLN A C 1
ATOM 725 O O . GLN A 1 90 ? -1.036 4.388 -17.971 1.00 91.62 90 GLN A O 1
ATOM 730 N N . GLU A 1 91 ? -1.412 4.126 -20.171 1.00 91.56 91 GLU A N 1
ATOM 731 C CA . GLU A 1 91 ? -2.783 3.647 -20.031 1.00 91.56 91 GLU A CA 1
ATOM 732 C C . GLU A 1 91 ? -2.822 2.249 -19.410 1.00 91.56 91 GLU A C 1
ATOM 734 O O . GLU A 1 91 ? -3.631 2.032 -18.515 1.00 91.56 91 GLU A O 1
ATOM 739 N N . ASP A 1 92 ? -1.884 1.362 -19.760 1.00 93.19 92 ASP A N 1
ATOM 740 C CA . ASP A 1 92 ? -1.752 0.038 -19.133 1.00 93.19 92 ASP A CA 1
ATOM 741 C C . ASP A 1 92 ? -1.490 0.178 -17.628 1.00 93.19 92 ASP A C 1
ATOM 743 O O . ASP A 1 92 ? -2.147 -0.470 -16.815 1.00 93.19 92 ASP A O 1
ATOM 747 N N . VAL A 1 93 ? -0.570 1.072 -17.239 1.00 91.81 93 VAL A N 1
ATOM 748 C CA . VAL A 1 93 ? -0.282 1.348 -15.821 1.00 91.81 93 VAL A CA 1
ATOM 749 C C . VAL A 1 93 ? -1.538 1.859 -15.117 1.00 91.81 93 VAL A C 1
ATOM 751 O O . VAL A 1 93 ? -1.897 1.371 -14.048 1.00 91.81 93 VAL A O 1
ATOM 754 N N . LEU A 1 94 ? -2.239 2.830 -15.704 1.00 90.56 94 LEU A N 1
ATOM 755 C CA . LEU A 1 94 ? -3.476 3.365 -15.130 1.00 90.56 94 LEU A CA 1
ATOM 756 C C . LEU A 1 94 ? -4.580 2.301 -15.028 1.00 90.56 94 LEU A C 1
ATOM 758 O O . LEU A 1 94 ? -5.294 2.274 -14.025 1.00 90.56 94 LEU A O 1
ATOM 762 N N . ALA A 1 95 ? -4.695 1.424 -16.023 1.00 91.38 95 ALA A N 1
ATOM 763 C CA . ALA A 1 95 ? -5.654 0.329 -16.058 1.00 91.38 95 ALA A CA 1
ATOM 764 C C . ALA A 1 95 ? -5.352 -0.725 -14.984 1.00 91.38 95 ALA A C 1
ATOM 766 O O . ALA A 1 95 ? -6.275 -1.131 -14.277 1.00 91.38 95 ALA A O 1
ATOM 767 N N . ALA A 1 96 ? -4.083 -1.092 -14.782 1.00 91.94 96 ALA A N 1
ATOM 768 C CA . ALA A 1 96 ? -3.663 -2.026 -13.735 1.00 91.94 96 ALA A CA 1
ATOM 769 C C . ALA A 1 96 ? -4.086 -1.551 -12.334 1.00 91.94 96 ALA A C 1
ATOM 771 O O . ALA A 1 96 ? -4.592 -2.321 -11.523 1.00 91.94 96 ALA A O 1
ATOM 772 N N . TRP A 1 97 ? -3.967 -0.247 -12.067 1.00 90.31 97 TRP A N 1
ATOM 773 C CA . TRP A 1 97 ? -4.391 0.349 -10.795 1.00 90.31 97 TRP A CA 1
ATOM 774 C C . TRP A 1 97 ? -5.887 0.686 -10.719 1.00 90.31 97 TRP A C 1
ATOM 776 O O . TRP A 1 97 ? -6.363 1.079 -9.652 1.00 90.31 97 TRP A O 1
ATOM 786 N N . SER A 1 98 ? -6.644 0.563 -11.815 1.00 83.75 98 SER A N 1
ATOM 787 C CA . SER A 1 98 ? -8.044 1.012 -11.879 1.00 83.75 98 SER A CA 1
ATOM 788 C C . SER A 1 98 ? -8.964 0.253 -10.917 1.00 83.75 98 SER A C 1
ATOM 790 O O . SER A 1 98 ? -9.873 0.853 -10.345 1.00 83.75 98 SER A O 1
ATOM 792 N N . ILE A 1 99 ? -8.659 -1.022 -10.655 1.00 70.88 99 ILE A N 1
ATOM 793 C CA . ILE A 1 99 ? -9.375 -1.895 -9.709 1.00 70.88 99 ILE A CA 1
ATOM 794 C C . ILE A 1 99 ? -9.312 -1.330 -8.278 1.00 70.88 99 ILE A C 1
ATOM 796 O O . ILE A 1 99 ? -10.224 -1.526 -7.477 1.00 70.88 99 ILE A O 1
ATOM 800 N N . HIS A 1 100 ? -8.267 -0.559 -7.972 1.00 77.69 100 HIS A N 1
ATOM 801 C CA . HIS A 1 100 ? -8.028 0.049 -6.665 1.00 77.69 100 HIS A CA 1
ATOM 802 C C . HIS A 1 100 ? -8.275 1.566 -6.645 1.00 77.69 100 HIS A C 1
ATOM 804 O O . HIS A 1 100 ? -7.951 2.230 -5.663 1.00 77.69 100 HIS A O 1
ATOM 810 N N . ASN A 1 101 ? -8.857 2.137 -7.705 1.00 65.94 101 ASN A N 1
ATOM 811 C CA . ASN A 1 101 ? -9.009 3.586 -7.886 1.00 65.94 101 ASN A CA 1
ATOM 812 C C . ASN A 1 101 ? -10.198 4.194 -7.115 1.00 65.94 101 ASN A C 1
ATOM 814 O O . ASN A 1 101 ? -10.742 5.229 -7.505 1.00 65.94 101 ASN A O 1
ATOM 818 N N . LEU A 1 102 ? -10.620 3.567 -6.018 1.00 67.19 102 LEU A N 1
ATOM 819 C CA . LEU A 1 102 ? -11.570 4.203 -5.116 1.00 67.19 102 LEU A CA 1
ATOM 820 C C . LEU A 1 102 ? -10.858 5.379 -4.430 1.00 67.19 102 LEU A C 1
ATOM 822 O O . LEU A 1 102 ? -9.731 5.214 -3.958 1.00 67.19 102 LEU A O 1
ATOM 826 N N . PRO A 1 103 ? -11.496 6.560 -4.327 1.00 73.50 103 PRO A N 1
ATOM 827 C CA . PRO A 1 103 ? -10.881 7.727 -3.697 1.00 73.50 103 PRO A CA 1
ATOM 828 C C . PRO A 1 103 ? -10.517 7.475 -2.226 1.00 73.50 103 PRO A C 1
ATOM 830 O O . PRO A 1 103 ? -9.755 8.242 -1.644 1.00 73.50 103 PRO A O 1
ATOM 833 N N . GLY A 1 104 ? -11.072 6.423 -1.606 1.00 82.50 104 GLY A N 1
ATOM 834 C CA . GLY A 1 104 ? -10.803 6.049 -0.218 1.00 82.50 104 GLY A CA 1
ATOM 835 C C . GLY A 1 104 ? -11.363 7.038 0.800 1.00 82.50 104 GLY A C 1
ATOM 836 O O . GLY A 1 104 ? -11.177 6.843 2.001 1.00 82.50 104 GLY A O 1
ATOM 837 N N . LEU A 1 105 ? -12.015 8.100 0.314 1.00 87.50 105 LEU A N 1
ATOM 838 C CA . LEU A 1 105 ? -12.600 9.157 1.112 1.00 87.50 105 LEU A CA 1
ATOM 839 C C . LEU A 1 105 ? -13.892 8.666 1.752 1.00 87.50 105 LEU A C 1
ATOM 841 O O . LEU A 1 105 ? -14.734 8.059 1.087 1.00 87.50 105 LEU A O 1
ATOM 845 N N . ILE A 1 106 ? -14.052 8.979 3.027 1.00 86.38 106 ILE A N 1
ATOM 846 C CA . ILE A 1 106 ? -15.221 8.654 3.831 1.00 86.38 106 ILE A CA 1
ATOM 847 C C . ILE A 1 106 ? -15.711 9.896 4.564 1.00 86.38 106 ILE A C 1
ATOM 849 O O . ILE A 1 106 ? -14.914 10.771 4.903 1.00 86.38 106 ILE A O 1
ATOM 853 N N . ASN A 1 107 ? -17.011 9.953 4.818 1.00 85.12 107 ASN A N 1
ATOM 854 C CA . ASN A 1 107 ? -17.654 10.942 5.660 1.00 85.12 107 ASN A CA 1
ATOM 855 C C . ASN A 1 107 ? -18.150 10.260 6.939 1.00 85.12 107 ASN A C 1
ATOM 857 O O . ASN A 1 107 ? -18.911 9.294 6.869 1.00 85.12 107 ASN A O 1
ATOM 861 N N . LEU A 1 108 ? -17.704 10.740 8.099 1.00 76.56 108 LEU A N 1
ATOM 862 C CA . LEU A 1 108 ? -18.092 10.179 9.390 1.00 76.56 108 LEU A CA 1
ATOM 863 C C . LEU A 1 108 ? -18.930 11.204 10.162 1.00 76.56 108 LEU A C 1
ATOM 865 O O . LEU A 1 108 ? -18.508 12.354 10.307 1.00 76.56 108 LEU A O 1
ATOM 869 N N . PRO A 1 109 ? -20.117 10.814 10.656 1.00 66.19 109 PRO A N 1
ATOM 870 C CA . PRO A 1 109 ? -20.960 11.711 11.430 1.00 66.19 109 PRO A CA 1
ATOM 871 C C . PRO A 1 109 ? -20.340 11.921 12.821 1.00 66.19 109 PRO A C 1
ATOM 873 O O . PRO A 1 109 ? -20.448 11.047 13.673 1.00 66.19 109 PRO A O 1
ATOM 876 N N . ASP A 1 110 ? -19.698 13.069 13.056 1.00 63.06 110 ASP A N 1
ATOM 877 C CA . ASP A 1 110 ? -19.147 13.468 14.366 1.00 63.06 110 ASP A CA 1
ATOM 878 C C . ASP A 1 110 ? -19.758 14.820 14.825 1.00 63.06 110 ASP A C 1
ATOM 880 O O . ASP A 1 110 ? -20.189 15.610 13.976 1.00 63.06 110 ASP A O 1
ATOM 884 N N . PRO A 1 111 ? -19.859 15.111 16.144 1.00 58.53 111 PRO A N 1
ATOM 885 C CA . PRO A 1 111 ? -20.769 16.106 16.722 1.00 58.53 111 PRO A CA 1
ATOM 886 C C . PRO A 1 111 ? -20.287 17.567 16.658 1.00 58.53 111 PRO A C 1
ATOM 888 O O . PRO A 1 111 ? -20.973 18.449 17.180 1.00 58.53 111 PRO A O 1
ATOM 891 N N . THR A 1 112 ? -19.135 17.857 16.048 1.00 52.59 112 THR A N 1
ATOM 892 C CA . THR A 1 112 ? -18.587 19.219 15.927 1.00 52.59 112 THR A CA 1
ATOM 893 C C . THR A 1 112 ? -18.538 19.691 14.467 1.00 52.59 112 THR A C 1
ATOM 895 O O . THR A 1 112 ? -18.068 18.960 13.595 1.00 52.59 112 THR A O 1
ATOM 898 N N . PRO A 1 113 ? -18.998 20.921 14.153 1.00 51.00 113 PRO A N 1
ATOM 899 C CA . PRO A 1 113 ? -18.952 21.444 12.789 1.00 51.00 113 PRO A CA 1
ATOM 900 C C . PRO A 1 113 ? -17.507 21.726 12.370 1.00 51.00 113 PRO A C 1
ATOM 902 O O . PRO A 1 113 ? -16.811 22.483 13.050 1.00 51.00 113 PRO A O 1
ATOM 905 N 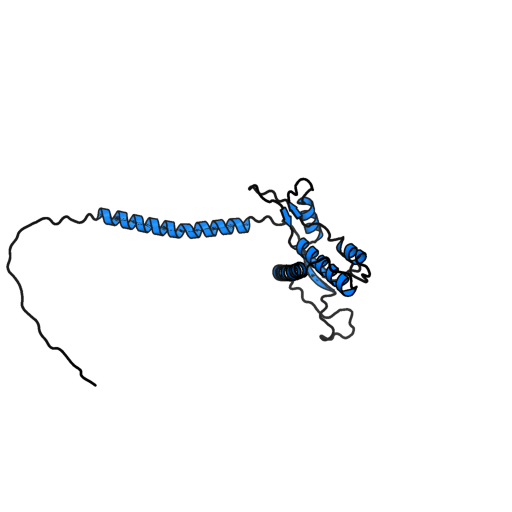N . GLY A 1 114 ? -17.053 21.188 11.235 1.00 56.72 114 GLY A N 1
ATOM 906 C CA . GLY A 1 114 ? -15.763 21.618 10.693 1.00 56.72 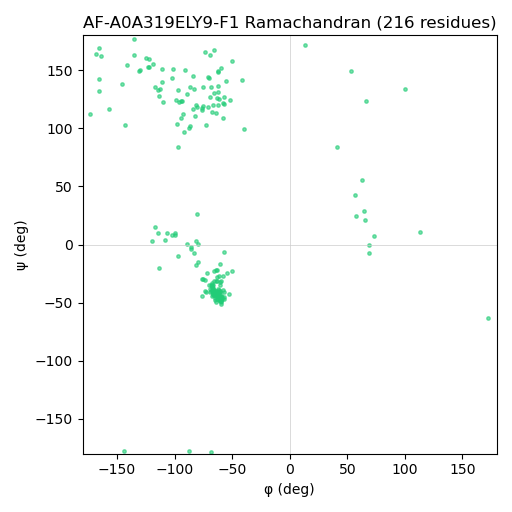114 GLY A CA 1
ATOM 907 C C . GLY A 1 114 ? -15.235 20.827 9.512 1.00 56.72 114 GLY A C 1
ATOM 908 O O . GLY A 1 114 ? -15.058 21.414 8.451 1.00 56.72 114 GLY A O 1
ATOM 909 N N . LYS A 1 115 ? -14.949 19.531 9.672 1.00 57.44 115 LYS A N 1
ATOM 910 C CA . LYS A 1 115 ? -14.426 18.663 8.600 1.00 57.44 115 LYS A CA 1
ATOM 911 C C . LYS A 1 115 ? -14.749 17.207 8.920 1.00 57.44 115 LYS A C 1
ATOM 913 O O . LYS A 1 115 ? -14.248 16.686 9.906 1.00 57.44 115 LYS A O 1
ATOM 918 N N . HIS A 1 116 ? -15.550 16.568 8.073 1.00 74.00 116 HIS A N 1
ATOM 919 C CA . HIS A 1 116 ? -15.998 15.185 8.271 1.00 74.00 116 HIS A CA 1
ATOM 920 C C . HIS A 1 116 ? -15.356 14.194 7.293 1.00 74.00 116 HIS A C 1
ATOM 922 O O . HIS A 1 116 ? -15.708 13.020 7.294 1.00 74.00 116 HIS A O 1
ATOM 928 N N . VAL A 1 117 ? -14.434 14.660 6.442 1.00 82.44 117 VAL A N 1
ATOM 929 C CA . VAL A 1 117 ? -13.827 13.843 5.389 1.00 82.44 117 VAL A CA 1
ATOM 930 C C . VAL A 1 117 ? -12.497 13.266 5.856 1.00 82.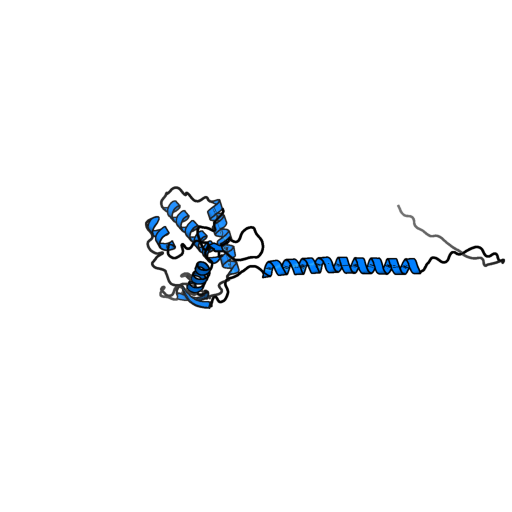44 117 VAL A C 1
ATOM 932 O O . VAL A 1 117 ? -11.569 14.006 6.186 1.00 82.44 117 VAL A O 1
ATOM 935 N N . TYR A 1 118 ? -12.396 11.944 5.812 1.00 85.69 118 TYR A N 1
ATOM 936 C CA . TYR A 1 118 ? -11.179 11.188 6.095 1.00 85.69 118 TYR A CA 1
ATOM 937 C C . TYR A 1 118 ? -10.817 10.336 4.885 1.00 85.69 118 TYR A C 1
ATOM 939 O O . TYR A 1 118 ? -11.676 10.047 4.060 1.00 85.69 118 TYR A O 1
ATOM 947 N N . ILE A 1 119 ? -9.560 9.908 4.786 1.00 88.25 119 ILE A N 1
ATOM 948 C CA . ILE A 1 119 ? -9.143 8.862 3.849 1.00 88.25 119 ILE A CA 1
ATOM 949 C C . ILE A 1 119 ? -8.728 7.630 4.643 1.00 88.25 119 ILE A C 1
ATOM 951 O O . ILE A 1 119 ? -7.979 7.727 5.617 1.00 88.25 119 ILE A O 1
ATOM 955 N N . LEU A 1 120 ? -9.194 6.462 4.221 1.00 91.00 120 LEU A N 1
ATOM 956 C CA . LEU A 1 120 ? -8.700 5.206 4.766 1.00 91.00 120 LEU A CA 1
ATOM 957 C C . LEU A 1 120 ? -7.226 5.002 4.393 1.00 91.00 120 LEU A C 1
ATOM 959 O O . LEU A 1 120 ? -6.851 5.077 3.222 1.00 91.00 120 LEU A O 1
ATOM 963 N N . SER A 1 121 ? -6.396 4.685 5.391 1.00 93.75 121 SER A N 1
ATOM 964 C CA . SER A 1 121 ? -4.940 4.541 5.227 1.00 93.75 121 SER A CA 1
ATOM 965 C C . SER A 1 121 ? -4.555 3.572 4.103 1.00 93.75 121 SER A C 1
ATOM 967 O O . SER A 1 121 ? -3.684 3.891 3.298 1.00 93.75 121 SER A O 1
ATOM 969 N N . ALA A 1 122 ? -5.237 2.427 3.982 1.00 93.25 122 ALA A N 1
ATOM 970 C CA . ALA A 1 122 ? -4.947 1.446 2.934 1.00 93.25 122 ALA A CA 1
ATOM 971 C C . ALA A 1 122 ? -5.150 2.010 1.513 1.00 93.25 122 ALA A C 1
ATOM 973 O O . ALA A 1 122 ? -4.323 1.780 0.634 1.00 93.25 122 ALA A O 1
ATOM 974 N N . PHE A 1 123 ? -6.189 2.823 1.294 1.00 93.19 123 PHE A N 1
ATOM 975 C CA . PHE A 1 123 ? -6.416 3.481 0.002 1.00 93.19 123 PHE A CA 1
ATOM 976 C C . PHE A 1 123 ? -5.372 4.563 -0.283 1.00 93.19 123 PHE A C 1
ATOM 978 O O . PHE A 1 123 ? -4.896 4.672 -1.412 1.00 93.19 123 PHE A O 1
ATOM 985 N N . HIS A 1 124 ? -4.956 5.325 0.733 1.00 93.50 124 HIS A N 1
ATOM 986 C CA . HIS A 1 124 ? -3.877 6.301 0.572 1.00 93.50 124 HIS A CA 1
ATOM 987 C C . HIS A 1 124 ? -2.548 5.607 0.222 1.00 93.50 124 HIS A C 1
ATOM 989 O O . HIS A 1 124 ? -1.838 6.060 -0.671 1.00 93.50 124 HIS A O 1
ATOM 995 N N . GLN A 1 125 ? -2.243 4.462 0.843 1.00 94.88 125 GLN A N 1
ATOM 996 C CA . GLN A 1 125 ? -1.069 3.655 0.493 1.00 94.88 125 GLN A CA 1
ATOM 997 C C . GLN A 1 125 ? -1.113 3.193 -0.975 1.00 94.88 125 GLN A C 1
ATOM 999 O O . GLN A 1 125 ? -0.130 3.367 -1.696 1.00 94.88 125 GLN A O 1
ATOM 1004 N N . LEU A 1 126 ? -2.254 2.694 -1.462 1.00 94.19 126 LEU A N 1
ATOM 1005 C CA . LEU A 1 126 ? -2.406 2.302 -2.872 1.00 94.19 126 LEU A CA 1
ATOM 1006 C C . LEU A 1 126 ? -2.280 3.496 -3.831 1.00 94.19 126 LEU A C 1
ATOM 1008 O O . LEU A 1 126 ? -1.620 3.387 -4.864 1.00 94.19 126 LEU A O 1
ATOM 1012 N N . LEU A 1 127 ? -2.834 4.659 -3.475 1.00 92.06 127 LEU A N 1
ATOM 1013 C CA . LEU A 1 127 ? -2.673 5.890 -4.253 1.00 92.06 127 LEU A CA 1
ATOM 1014 C C . LEU A 1 127 ? -1.202 6.334 -4.327 1.00 92.06 127 LEU A C 1
ATOM 1016 O O . LEU A 1 127 ? -0.723 6.710 -5.402 1.00 92.06 127 LEU A O 1
ATOM 1020 N N . CYS A 1 128 ? -0.469 6.255 -3.213 1.00 94.12 128 CYS A N 1
ATOM 1021 C CA . CYS A 1 128 ? 0.970 6.509 -3.169 1.00 94.12 128 CYS A CA 1
ATOM 1022 C C . CYS A 1 128 ? 1.735 5.545 -4.085 1.00 94.12 128 CYS A C 1
ATOM 1024 O O . CYS A 1 128 ? 2.566 5.984 -4.880 1.00 94.12 128 CYS A O 1
ATOM 1026 N N . LEU A 1 129 ? 1.429 4.247 -4.019 1.00 94.88 129 LEU A N 1
ATOM 1027 C CA . LEU A 1 129 ? 2.101 3.227 -4.823 1.00 94.88 129 LEU A CA 1
ATOM 1028 C C . LEU A 1 129 ? 1.823 3.399 -6.325 1.00 94.88 129 LEU A C 1
ATOM 1030 O O . LEU A 1 129 ? 2.758 3.367 -7.125 1.00 94.88 129 LEU A O 1
ATOM 1034 N N . ARG A 1 130 ? 0.574 3.701 -6.705 1.00 92.75 130 ARG A N 1
ATOM 1035 C CA . ARG A 1 130 ? 0.204 4.091 -8.076 1.00 92.75 130 ARG A CA 1
ATOM 1036 C C . ARG A 1 130 ? 0.985 5.314 -8.551 1.00 92.75 130 ARG A C 1
ATOM 1038 O O . ARG A 1 130 ? 1.471 5.323 -9.679 1.00 92.75 130 ARG A O 1
ATOM 1045 N N . THR A 1 131 ? 1.097 6.341 -7.708 1.00 91.81 131 THR A N 1
ATOM 1046 C CA . THR A 1 131 ? 1.810 7.587 -8.037 1.00 91.81 131 THR A CA 1
ATOM 1047 C C . THR A 1 131 ? 3.292 7.316 -8.304 1.00 91.81 131 THR A C 1
ATOM 1049 O O . THR A 1 131 ? 3.829 7.781 -9.309 1.00 91.81 131 THR A O 1
ATOM 1052 N N . ILE A 1 132 ? 3.930 6.500 -7.459 1.00 94.31 132 ILE A N 1
ATOM 1053 C CA . ILE A 1 132 ? 5.321 6.064 -7.642 1.00 94.31 132 ILE A CA 1
ATOM 1054 C C . ILE A 1 132 ? 5.475 5.237 -8.925 1.00 94.31 132 ILE A C 1
ATOM 1056 O O . ILE A 1 132 ? 6.385 5.501 -9.706 1.00 94.31 132 ILE A O 1
ATOM 1060 N N . HIS A 1 133 ? 4.586 4.270 -9.174 1.00 93.50 133 HIS A N 1
ATOM 1061 C CA . HIS A 1 133 ? 4.644 3.421 -10.368 1.00 93.50 133 HIS A CA 1
ATOM 1062 C C . HIS A 1 133 ? 4.509 4.255 -11.653 1.00 93.50 133 HIS A C 1
ATOM 1064 O O . HIS A 1 133 ? 5.319 4.120 -12.569 1.00 93.50 133 HIS A O 1
ATOM 1070 N N . LEU A 1 134 ? 3.545 5.179 -11.702 1.00 91.69 134 LEU A N 1
ATOM 1071 C CA . LEU A 1 134 ? 3.352 6.073 -12.845 1.00 91.69 134 LEU A CA 1
ATOM 1072 C C . LEU A 1 134 ? 4.574 6.972 -13.089 1.00 91.69 134 LEU A C 1
ATOM 1074 O O . LEU A 1 134 ? 5.031 7.090 -14.226 1.00 91.69 134 LEU A O 1
ATOM 1078 N N . SER A 1 135 ? 5.123 7.562 -12.025 1.00 92.44 135 SER A N 1
ATOM 1079 C CA . SER A 1 135 ? 6.340 8.376 -12.088 1.00 92.44 135 SER A CA 1
ATOM 1080 C C . SER A 1 135 ? 7.525 7.562 -12.618 1.00 92.44 135 SER A C 1
ATOM 1082 O O . SER A 1 135 ? 8.172 7.970 -13.584 1.00 92.44 135 SER A O 1
ATOM 1084 N N . LEU A 1 136 ? 7.765 6.362 -12.083 1.00 93.25 136 LEU A N 1
ATOM 1085 C CA . LEU A 1 136 ? 8.842 5.487 -12.550 1.00 93.25 136 LEU A CA 1
ATOM 1086 C C . LEU A 1 136 ? 8.689 5.126 -14.034 1.00 93.25 136 LEU A C 1
ATOM 1088 O O . LEU A 1 136 ? 9.652 5.245 -14.792 1.00 93.25 136 LEU A O 1
ATOM 1092 N N . PHE A 1 137 ? 7.482 4.747 -14.458 1.00 93.38 137 PHE A N 1
ATOM 1093 C CA . PHE A 1 137 ? 7.193 4.425 -15.855 1.00 93.38 137 PHE A CA 1
ATOM 1094 C C . PHE A 1 137 ? 7.493 5.614 -16.778 1.00 93.38 137 PHE A C 1
ATOM 1096 O O . PHE A 1 137 ? 8.159 5.469 -17.804 1.00 93.38 137 PHE A O 1
ATOM 1103 N N . GLN A 1 138 ? 7.043 6.813 -16.406 1.00 91.50 138 GLN A N 1
ATOM 1104 C CA . GLN A 1 138 ? 7.286 8.027 -17.183 1.00 91.50 138 GLN A CA 1
ATOM 1105 C C . GLN A 1 138 ? 8.785 8.353 -17.284 1.00 91.50 138 GLN A C 1
ATOM 1107 O O . GLN A 1 138 ? 9.256 8.671 -18.376 1.00 91.50 138 GLN A O 1
ATOM 1112 N N . LEU A 1 139 ? 9.552 8.204 -16.192 1.00 91.25 139 LEU A N 1
ATOM 1113 C CA . LEU A 1 139 ? 11.008 8.408 -16.195 1.00 91.25 139 LEU A CA 1
ATOM 1114 C C . LEU A 1 139 ? 11.700 7.445 -17.164 1.00 91.25 139 LEU A C 1
ATOM 1116 O O . LEU A 1 139 ? 12.525 7.870 -17.972 1.00 91.25 139 LEU A O 1
ATOM 1120 N N . GLN A 1 140 ? 11.349 6.159 -17.105 1.00 92.44 140 GLN A N 1
ATOM 1121 C CA . GLN A 1 140 ? 11.947 5.114 -17.943 1.00 92.44 140 GLN A CA 1
ATOM 1122 C C . GLN A 1 140 ? 11.675 5.319 -19.438 1.00 92.44 140 GLN A C 1
ATOM 1124 O O . GLN A 1 140 ? 12.494 4.929 -20.267 1.00 92.44 140 GLN A O 1
ATOM 1129 N N . ASN A 1 141 ? 10.559 5.966 -19.780 1.00 92.62 141 ASN A N 1
ATOM 1130 C CA . ASN A 1 141 ? 10.147 6.224 -21.159 1.00 92.62 141 ASN A CA 1
ATOM 1131 C C . ASN A 1 141 ? 10.476 7.647 -21.646 1.00 92.62 141 ASN A C 1
ATOM 1133 O O . ASN A 1 141 ? 10.040 8.043 -22.726 1.00 92.62 141 ASN A O 1
ATOM 1137 N N . GLY A 1 142 ? 11.229 8.437 -20.869 1.00 90.44 142 GLY A N 1
ATOM 1138 C CA . GLY A 1 142 ? 11.590 9.812 -21.237 1.00 90.44 142 GLY A CA 1
ATOM 1139 C C . GLY A 1 142 ? 10.398 10.776 -21.313 1.00 90.44 142 GLY A C 1
ATOM 1140 O O . GLY A 1 142 ? 10.480 11.811 -21.975 1.00 90.44 142 GLY A O 1
ATOM 1141 N N . ILE A 1 143 ? 9.287 10.442 -20.653 1.00 87.19 143 ILE A N 1
ATOM 1142 C CA . ILE A 1 143 ? 8.092 11.280 -20.564 1.00 87.19 143 ILE A CA 1
ATOM 1143 C C . ILE A 1 143 ? 8.308 12.295 -19.438 1.00 87.19 143 ILE A C 1
ATOM 1145 O O . ILE A 1 143 ? 8.755 11.948 -18.343 1.00 87.19 143 ILE A O 1
ATOM 1149 N N . SER A 1 144 ? 7.983 13.562 -19.705 1.00 83.25 144 SER A N 1
ATOM 1150 C CA . SER A 1 144 ? 8.045 14.613 -18.687 1.00 83.25 144 SER A CA 1
ATOM 1151 C C . SER A 1 144 ? 7.165 14.243 -17.490 1.00 83.25 144 SER A C 1
ATOM 1153 O O . SER A 1 144 ? 5.989 13.926 -17.655 1.00 83.25 144 SER A O 1
ATOM 1155 N N . GLN A 1 145 ? 7.757 14.273 -16.297 1.00 73.94 145 GLN A N 1
ATOM 1156 C CA . GLN A 1 145 ? 7.084 14.002 -15.031 1.00 73.94 145 GLN A CA 1
ATOM 1157 C C . GLN A 1 145 ? 6.126 15.154 -14.694 1.00 73.94 145 GLN A C 1
ATOM 1159 O O . GLN A 1 145 ? 6.600 16.270 -14.482 1.00 73.94 145 GLN A O 1
ATOM 1164 N N . PRO A 1 146 ? 4.807 14.927 -14.584 1.00 68.88 146 PRO A N 1
ATOM 1165 C CA . PRO A 1 146 ? 3.906 15.913 -14.001 1.00 68.88 146 PRO A CA 1
ATOM 1166 C C . PRO A 1 146 ? 3.924 15.872 -12.463 1.00 68.88 146 PRO A C 1
ATOM 1168 O O . PRO A 1 146 ? 3.451 16.809 -11.828 1.00 68.88 146 PRO A O 1
ATOM 1171 N N . VAL A 1 147 ? 4.429 14.783 -11.866 1.00 76.81 147 VAL A N 1
ATOM 1172 C CA . VAL A 1 147 ? 4.476 14.574 -10.414 1.00 76.81 147 VAL A CA 1
ATOM 1173 C C . VAL A 1 147 ? 5.774 15.145 -9.853 1.00 76.81 147 VAL A C 1
ATOM 1175 O O . VAL A 1 147 ? 6.858 14.837 -10.344 1.00 76.81 147 VAL A O 1
ATOM 1178 N N . ASP A 1 148 ? 5.652 15.964 -8.813 1.00 82.19 148 ASP A N 1
ATOM 1179 C CA . ASP A 1 148 ? 6.789 16.552 -8.110 1.00 82.19 148 ASP A CA 1
ATOM 1180 C C . ASP A 1 148 ? 7.557 15.503 -7.279 1.00 82.19 148 ASP A C 1
ATOM 1182 O O . ASP A 1 148 ? 6.973 14.602 -6.667 1.00 82.19 148 ASP A O 1
ATOM 1186 N N . ASN A 1 149 ? 8.880 15.649 -7.211 1.00 84.00 149 ASN A N 1
ATOM 1187 C CA . ASN A 1 149 ? 9.769 14.791 -6.428 1.00 84.00 149 ASN A CA 1
ATOM 1188 C C . ASN A 1 149 ? 9.430 14.814 -4.927 1.00 84.00 149 ASN A C 1
ATOM 1190 O O . ASN A 1 149 ? 9.591 13.794 -4.245 1.00 84.00 149 ASN A O 1
ATOM 1194 N N . ASP A 1 150 ? 8.923 15.936 -4.407 1.00 89.44 150 ASP A N 1
ATOM 1195 C CA . ASP A 1 150 ? 8.508 16.040 -3.003 1.00 89.44 150 ASP A CA 1
ATOM 1196 C C . ASP A 1 150 ? 7.280 15.164 -2.714 1.00 89.44 150 ASP A C 1
ATOM 1198 O O . ASP A 1 150 ? 7.197 14.517 -1.660 1.00 89.44 150 ASP A O 1
ATOM 1202 N N . GLN A 1 151 ? 6.354 15.052 -3.675 1.00 90.06 151 GLN A N 1
ATOM 1203 C CA . GLN A 1 151 ? 5.206 14.150 -3.569 1.00 90.06 151 GLN A CA 1
ATOM 1204 C C . GLN A 1 151 ? 5.659 12.685 -3.553 1.00 90.06 151 GLN A C 1
ATOM 1206 O O . GLN A 1 151 ? 5.196 11.912 -2.712 1.00 90.06 151 GLN A O 1
ATOM 1211 N N . ILE A 1 152 ? 6.602 12.306 -4.420 1.00 93.75 152 ILE A N 1
ATOM 1212 C CA . ILE A 1 152 ? 7.179 10.952 -4.453 1.00 93.75 152 ILE A CA 1
ATOM 1213 C C . ILE A 1 152 ? 7.886 10.617 -3.133 1.00 93.75 152 ILE A C 1
ATOM 1215 O O . ILE A 1 152 ? 7.650 9.557 -2.549 1.00 93.75 152 ILE A O 1
ATOM 1219 N N . THR A 1 153 ? 8.692 11.541 -2.611 1.00 94.38 153 THR A N 1
ATOM 1220 C CA . THR A 1 153 ? 9.394 11.373 -1.327 1.00 94.38 153 THR A CA 1
ATOM 1221 C C . THR A 1 153 ? 8.411 11.217 -0.165 1.00 94.38 153 THR A C 1
ATOM 1223 O O . THR A 1 153 ? 8.580 10.346 0.695 1.00 94.38 153 THR A O 1
ATOM 1226 N N . THR A 1 154 ? 7.336 12.007 -0.166 1.00 95.94 154 THR A N 1
ATOM 1227 C CA . THR A 1 154 ? 6.251 11.893 0.817 1.00 95.94 154 THR A CA 1
ATOM 1228 C C . THR A 1 154 ? 5.561 10.532 0.729 1.00 95.94 154 THR A C 1
ATOM 1230 O O . THR A 1 154 ? 5.344 9.897 1.763 1.00 95.94 154 THR A O 1
ATOM 1233 N N . CYS A 1 155 ? 5.286 10.040 -0.485 1.00 96.38 155 CYS A N 1
ATOM 1234 C CA . CYS A 1 155 ? 4.699 8.719 -0.716 1.00 96.38 155 CYS A CA 1
ATOM 1235 C C . CYS A 1 155 ? 5.585 7.595 -0.159 1.00 96.38 155 CYS A C 1
ATOM 1237 O O . CYS A 1 155 ? 5.081 6.720 0.543 1.00 96.38 155 CYS A O 1
ATOM 1239 N N . PHE A 1 156 ? 6.902 7.639 -0.392 1.00 97.62 156 PHE A N 1
ATOM 1240 C CA . PHE A 1 156 ? 7.833 6.658 0.180 1.00 97.62 156 PHE A CA 1
ATOM 1241 C C . PHE A 1 156 ? 7.808 6.655 1.711 1.00 97.62 156 PHE A C 1
ATOM 1243 O O . PHE A 1 156 ? 7.741 5.591 2.329 1.00 97.62 156 PHE A O 1
ATOM 1250 N N . ASN A 1 157 ? 7.828 7.833 2.342 1.00 97.38 157 ASN A N 1
ATOM 1251 C CA . ASN A 1 157 ? 7.767 7.915 3.800 1.00 97.38 157 ASN A CA 1
ATOM 1252 C C . ASN A 1 157 ? 6.414 7.432 4.352 1.00 97.38 157 ASN A C 1
ATOM 1254 O O . ASN A 1 157 ? 6.382 6.755 5.380 1.00 97.38 157 ASN A O 1
ATOM 1258 N N . TYR A 1 158 ? 5.309 7.746 3.670 1.00 97.31 158 TYR A N 1
ATOM 1259 C CA . TYR A 1 158 ? 3.975 7.295 4.062 1.00 97.31 158 TYR A CA 1
ATOM 1260 C C . TYR A 1 158 ? 3.839 5.770 3.968 1.00 97.31 158 TYR A C 1
ATOM 1262 O O . TYR A 1 158 ? 3.427 5.136 4.938 1.00 97.31 158 TYR A O 1
ATOM 1270 N N . LEU A 1 159 ? 4.276 5.170 2.854 1.00 98.00 159 LEU A N 1
ATOM 1271 C CA . LEU A 1 159 ? 4.304 3.716 2.670 1.00 98.00 159 LEU A CA 1
ATOM 1272 C C . LEU A 1 159 ? 5.169 3.024 3.725 1.00 98.00 159 LEU A C 1
ATOM 1274 O O . LEU A 1 159 ? 4.739 2.036 4.313 1.00 98.00 159 LEU A O 1
ATOM 1278 N N . ARG A 1 160 ? 6.351 3.573 4.039 1.00 97.62 160 ARG A N 1
ATOM 1279 C CA . ARG A 1 160 ? 7.205 3.042 5.112 1.00 97.62 160 ARG A CA 1
ATOM 1280 C C . ARG A 1 160 ? 6.470 3.013 6.455 1.00 97.62 160 ARG A C 1
ATOM 1282 O O . ARG A 1 160 ? 6.520 2.000 7.147 1.00 97.62 160 ARG A O 1
ATOM 1289 N N . HIS A 1 161 ? 5.794 4.101 6.831 1.00 97.88 161 HIS A N 1
ATOM 1290 C CA . HIS A 1 161 ? 4.995 4.128 8.058 1.00 97.88 161 HIS A CA 1
ATOM 1291 C C . HIS A 1 161 ? 3.839 3.123 8.017 1.00 97.88 161 HIS A C 1
ATOM 1293 O O . HIS A 1 161 ? 3.622 2.435 9.010 1.00 97.88 161 HIS A O 1
ATOM 1299 N N . GLY A 1 162 ? 3.139 3.005 6.885 1.00 97.06 162 GLY A N 1
ATOM 1300 C CA . GLY A 1 162 ? 2.049 2.047 6.693 1.00 97.06 162 GLY A CA 1
ATOM 1301 C C . GLY A 1 162 ? 2.498 0.597 6.873 1.00 97.06 162 GLY A C 1
ATOM 1302 O O . GLY A 1 162 ? 1.911 -0.125 7.675 1.00 97.06 162 GLY A O 1
ATOM 1303 N N . ILE A 1 163 ? 3.595 0.207 6.219 1.00 97.12 163 ILE A N 1
ATOM 1304 C CA . ILE A 1 163 ? 4.186 -1.136 6.318 1.00 97.12 163 ILE A CA 1
ATOM 1305 C C . ILE A 1 163 ? 4.601 -1.443 7.760 1.00 97.12 163 ILE A C 1
ATOM 1307 O O . ILE A 1 163 ? 4.238 -2.485 8.298 1.00 97.12 163 ILE A O 1
ATOM 1311 N N . MET A 1 164 ? 5.320 -0.526 8.415 1.00 97.00 164 MET A N 1
ATOM 1312 C CA . MET A 1 164 ? 5.752 -0.719 9.806 1.00 97.00 164 MET A CA 1
ATOM 1313 C C . MET A 1 164 ? 4.578 -0.753 10.792 1.00 97.00 164 MET A C 1
ATOM 1315 O O . MET A 1 164 ? 4.669 -1.420 11.818 1.00 97.00 164 MET A O 1
ATOM 1319 N N . CYS A 1 165 ? 3.495 -0.029 10.500 1.00 96.62 165 CYS A N 1
ATOM 1320 C CA . CYS A 1 165 ? 2.281 -0.025 11.310 1.00 96.62 165 CYS A CA 1
ATOM 1321 C C . CYS A 1 165 ? 1.481 -1.325 11.157 1.00 96.62 165 CYS A C 1
ATOM 1323 O O . CYS A 1 165 ? 0.939 -1.810 12.146 1.00 96.62 165 CYS A O 1
ATOM 1325 N N . ALA A 1 166 ? 1.376 -1.862 9.937 1.00 95.56 166 ALA A N 1
ATOM 1326 C CA . ALA A 1 166 ? 0.672 -3.115 9.672 1.00 95.56 166 ALA A CA 1
ATOM 1327 C C . ALA A 1 166 ? 1.468 -4.331 10.172 1.00 95.56 166 ALA A C 1
ATOM 1329 O O . ALA A 1 166 ? 0.882 -5.232 10.762 1.00 95.56 166 ALA A O 1
ATOM 1330 N N . GLY A 1 167 ? 2.794 -4.318 9.983 1.00 95.31 167 GLY A N 1
ATOM 1331 C CA . GLY A 1 167 ? 3.718 -5.278 10.584 1.00 95.31 167 GLY A CA 1
ATOM 1332 C C . GLY A 1 167 ? 3.479 -6.722 10.149 1.00 95.31 167 GLY A C 1
ATOM 1333 O O . GLY A 1 167 ? 3.286 -7.581 11.004 1.00 95.31 167 GLY A O 1
ATOM 1334 N N . ASP A 1 168 ? 3.490 -6.995 8.843 1.00 95.38 168 ASP A N 1
ATOM 1335 C CA . ASP A 1 168 ? 3.399 -8.369 8.341 1.00 95.38 168 ASP A CA 1
ATOM 1336 C C . ASP A 1 168 ? 4.615 -9.200 8.790 1.00 95.38 168 ASP A C 1
ATOM 1338 O O . ASP A 1 168 ? 5.766 -8.800 8.599 1.00 95.38 168 ASP A O 1
ATOM 1342 N N . VAL A 1 169 ? 4.348 -10.341 9.425 1.00 95.31 169 VAL A N 1
ATOM 1343 C CA . VAL A 1 169 ? 5.350 -11.253 10.003 1.00 95.31 169 VAL A CA 1
ATOM 1344 C C . VAL A 1 169 ? 5.346 -12.630 9.333 1.00 95.31 169 VAL A C 1
ATOM 1346 O O . VAL A 1 169 ? 5.906 -13.582 9.886 1.00 95.31 169 VAL A O 1
ATOM 1349 N N . ALA A 1 170 ? 4.706 -12.764 8.166 1.00 93.62 170 ALA A N 1
ATOM 1350 C CA . ALA A 1 170 ? 4.790 -13.975 7.361 1.00 93.62 170 ALA A CA 1
ATOM 1351 C C . ALA A 1 170 ? 6.256 -14.329 7.051 1.00 93.62 170 ALA A C 1
ATOM 1353 O O . ALA A 1 170 ? 7.099 -13.465 6.804 1.00 93.62 170 ALA A O 1
ATOM 1354 N N . LEU A 1 171 ? 6.579 -15.623 7.094 1.00 90.38 171 LEU A N 1
ATOM 1355 C CA . LEU A 1 171 ? 7.920 -16.096 6.767 1.00 90.38 171 LEU A CA 1
ATOM 1356 C C . LEU A 1 171 ? 8.042 -16.255 5.255 1.00 90.38 171 LEU A C 1
ATOM 1358 O O . LEU A 1 171 ? 7.376 -17.107 4.673 1.00 90.38 171 LEU A O 1
ATOM 1362 N N . GLU A 1 172 ? 8.927 -15.478 4.635 1.00 87.12 172 GLU A N 1
ATOM 1363 C CA . GLU A 1 172 ? 9.159 -15.562 3.197 1.00 87.12 172 GLU A CA 1
ATOM 1364 C C . GLU A 1 172 ? 10.308 -16.519 2.859 1.00 87.12 172 GLU A C 1
ATOM 1366 O O . GLU A 1 172 ? 11.470 -16.280 3.196 1.00 87.12 172 GLU A O 1
ATOM 1371 N N . GLY A 1 173 ? 9.966 -17.640 2.220 1.00 80.06 173 GLY A N 1
ATOM 1372 C CA . GLY A 1 173 ? 10.908 -18.675 1.801 1.00 80.06 173 GLY A CA 1
ATOM 1373 C C . GLY A 1 173 ? 11.539 -18.443 0.418 1.00 80.06 173 GLY A C 1
ATOM 1374 O O . GLY A 1 173 ? 11.280 -17.431 -0.237 1.00 80.06 173 GLY A O 1
ATOM 1375 N N . PRO A 1 174 ? 12.383 -19.387 -0.042 1.00 77.69 174 PRO A N 1
ATOM 1376 C CA . PRO A 1 174 ? 12.935 -19.381 -1.396 1.00 77.69 174 PRO A CA 1
ATOM 1377 C C . PRO A 1 174 ? 11.841 -19.448 -2.468 1.00 77.69 174 PRO A C 1
ATOM 1379 O O . PRO A 1 174 ? 10.800 -20.065 -2.242 1.00 77.69 174 PRO A O 1
ATOM 1382 N N . ASP A 1 175 ? 12.121 -18.882 -3.643 1.00 76.38 175 ASP A N 1
ATOM 1383 C CA . ASP A 1 175 ? 11.207 -18.924 -4.788 1.00 76.38 175 ASP A CA 1
ATOM 1384 C C . ASP A 1 175 ? 10.850 -20.376 -5.186 1.00 76.38 175 ASP A C 1
ATOM 1386 O O . ASP A 1 175 ? 11.762 -21.147 -5.529 1.00 76.38 175 ASP A O 1
ATOM 1390 N N . PRO A 1 176 ? 9.555 -20.761 -5.170 1.00 72.06 176 PRO A N 1
ATOM 1391 C CA . PRO A 1 176 ? 9.124 -22.124 -5.475 1.00 72.06 176 PRO A CA 1
ATOM 1392 C C . PRO A 1 176 ? 9.420 -22.556 -6.919 1.00 72.06 176 PRO A C 1
ATOM 1394 O O . PRO A 1 176 ? 9.540 -23.756 -7.169 1.00 72.06 176 PRO A O 1
ATOM 1397 N N . ASP A 1 177 ? 9.589 -21.616 -7.853 1.00 74.50 177 ASP A N 1
ATOM 1398 C CA . ASP A 1 177 ? 9.829 -21.911 -9.271 1.00 74.50 177 ASP A CA 1
ATOM 1399 C C . ASP A 1 177 ? 11.313 -22.154 -9.590 1.00 74.50 177 ASP A C 1
ATOM 1401 O O . ASP A 1 177 ? 11.670 -22.497 -10.721 1.00 74.50 177 ASP A O 1
ATOM 1405 N N . THR A 1 178 ? 12.214 -21.995 -8.613 1.00 67.44 178 THR A N 1
ATOM 1406 C CA . THR A 1 178 ? 13.646 -22.244 -8.822 1.00 67.44 178 THR A CA 1
ATOM 1407 C C . THR A 1 178 ? 14.062 -23.659 -8.420 1.00 67.44 178 THR A C 1
ATOM 1409 O O . THR A 1 178 ? 14.208 -23.991 -7.242 1.00 67.44 178 THR A O 1
ATOM 1412 N N . GLU A 1 179 ? 14.370 -24.502 -9.412 1.00 60.81 179 GLU A N 1
ATOM 1413 C CA . GLU A 1 179 ? 14.934 -25.833 -9.164 1.00 60.81 179 GLU A CA 1
ATOM 1414 C C . GLU A 1 179 ? 16.294 -25.748 -8.438 1.00 60.81 179 GLU A C 1
ATOM 1416 O O . GLU A 1 179 ? 17.241 -25.106 -8.904 1.00 60.81 179 GLU A O 1
ATOM 1421 N N . GLY A 1 180 ? 16.426 -26.426 -7.290 1.00 58.53 180 GLY A N 1
ATOM 1422 C CA . GLY A 1 180 ? 17.710 -26.638 -6.603 1.00 58.53 180 GLY A CA 1
ATOM 1423 C C . GLY A 1 180 ? 17.901 -25.960 -5.239 1.00 58.53 180 GLY A C 1
ATOM 1424 O O . GLY A 1 180 ? 19.022 -25.968 -4.741 1.00 58.53 180 GLY A O 1
ATOM 1425 N N . GLY A 1 181 ? 16.850 -25.401 -4.623 1.00 51.16 181 GLY A N 1
ATOM 1426 C CA . GLY A 1 181 ? 16.742 -25.250 -3.156 1.00 51.16 181 GLY A CA 1
ATOM 1427 C C . GLY A 1 181 ? 17.844 -24.468 -2.422 1.00 51.16 181 GLY A C 1
ATOM 1428 O O . GLY A 1 181 ? 18.082 -24.710 -1.240 1.00 51.16 181 GLY A O 1
ATOM 1429 N N . GLY A 1 182 ? 18.549 -23.558 -3.096 1.00 52.94 182 GLY A N 1
ATOM 1430 C CA . GLY A 1 182 ? 19.628 -22.773 -2.497 1.00 52.94 182 GLY A CA 1
ATOM 1431 C C . GLY A 1 182 ? 19.167 -21.392 -2.031 1.00 52.94 182 GLY A C 1
ATOM 1432 O O . GLY A 1 182 ? 18.594 -20.640 -2.814 1.00 52.94 182 GLY A O 1
ATOM 1433 N N . ALA A 1 183 ? 19.539 -21.003 -0.805 1.00 53.41 183 ALA A N 1
ATOM 1434 C CA . ALA A 1 183 ? 19.311 -19.672 -0.216 1.00 53.41 183 ALA A CA 1
ATOM 1435 C C . ALA A 1 183 ? 19.898 -18.485 -1.025 1.00 53.41 183 ALA A C 1
ATOM 1437 O O . ALA A 1 183 ? 19.674 -17.328 -0.687 1.00 53.41 183 ALA A O 1
ATOM 1438 N N . GLN A 1 184 ? 20.653 -18.756 -2.095 1.00 54.59 184 GLN A N 1
ATOM 1439 C CA . GLN A 1 184 ? 21.264 -17.759 -2.981 1.00 54.59 184 GLN A CA 1
ATOM 1440 C C . GLN A 1 184 ? 20.349 -17.270 -4.119 1.00 54.59 184 GLN A C 1
ATOM 1442 O O . GLN A 1 184 ? 20.777 -16.413 -4.888 1.00 54.59 184 GLN A O 1
ATOM 1447 N N . ARG A 1 185 ? 19.122 -17.796 -4.263 1.00 59.69 185 ARG A N 1
ATOM 1448 C CA . ARG A 1 185 ? 18.241 -17.500 -5.415 1.00 59.69 185 ARG A CA 1
ATOM 1449 C C . ARG A 1 185 ? 17.109 -16.497 -5.156 1.00 59.69 185 ARG A C 1
ATOM 1451 O O . ARG A 1 185 ? 16.320 -16.247 -6.055 1.00 59.69 185 ARG A O 1
ATOM 1458 N N . GLY A 1 186 ? 17.114 -15.852 -3.989 1.00 64.44 186 GLY A N 1
ATOM 1459 C CA . GLY A 1 186 ? 16.176 -14.786 -3.627 1.00 64.44 186 GLY A CA 1
ATOM 1460 C C . GLY A 1 186 ? 15.039 -15.283 -2.736 1.00 64.44 186 GLY A C 1
ATOM 1461 O O . GLY A 1 186 ? 14.457 -16.337 -2.980 1.00 64.44 186 GLY A O 1
ATOM 1462 N N . LEU A 1 187 ? 14.757 -14.526 -1.676 1.00 75.44 187 LEU A N 1
ATOM 1463 C CA . LEU A 1 187 ? 13.532 -14.652 -0.890 1.00 75.44 187 LEU A CA 1
ATOM 1464 C C . LEU A 1 187 ? 12.512 -13.753 -1.587 1.00 75.44 187 LEU A C 1
ATOM 1466 O O . LEU A 1 187 ? 12.632 -12.532 -1.508 1.00 75.44 187 LEU A O 1
ATOM 1470 N N . THR A 1 188 ? 11.625 -14.342 -2.390 1.00 76.88 188 THR A N 1
ATOM 1471 C CA . THR A 1 188 ? 10.714 -13.581 -3.265 1.00 76.88 188 THR A CA 1
ATOM 1472 C C . THR A 1 188 ? 9.332 -13.377 -2.656 1.00 76.88 188 THR A C 1
ATOM 1474 O O . THR A 1 188 ? 8.527 -12.655 -3.236 1.00 76.88 188 THR A O 1
ATOM 1477 N N . GLY A 1 189 ? 9.028 -14.043 -1.536 1.00 80.31 189 GLY A N 1
ATOM 1478 C CA . GLY A 1 189 ? 7.707 -14.013 -0.896 1.00 80.31 189 GLY A CA 1
ATOM 1479 C C . GLY A 1 189 ? 6.598 -14.712 -1.692 1.00 80.31 189 GLY A C 1
ATOM 1480 O O . GLY A 1 189 ? 5.506 -14.932 -1.175 1.00 80.31 189 GLY A O 1
ATOM 1481 N N . LYS A 1 190 ? 6.872 -15.136 -2.932 1.00 85.06 190 LYS A N 1
ATOM 1482 C CA . LYS A 1 190 ? 5.909 -15.829 -3.787 1.00 85.06 190 LYS A CA 1
ATOM 1483 C C . LYS A 1 190 ? 5.475 -17.161 -3.172 1.00 85.06 190 LYS A C 1
ATOM 1485 O O . LYS A 1 190 ? 6.303 -17.942 -2.693 1.00 85.06 190 LYS A O 1
ATOM 1490 N N . GLY A 1 191 ? 4.174 -17.434 -3.224 1.00 84.88 191 GLY A N 1
ATOM 1491 C CA . GLY A 1 191 ? 3.587 -18.674 -2.721 1.00 84.88 191 GLY A CA 1
ATOM 1492 C C . GLY A 1 191 ? 3.546 -18.763 -1.193 1.00 84.88 191 GLY A C 1
ATOM 1493 O O . GLY A 1 191 ? 3.210 -19.816 -0.650 1.00 84.88 191 GLY A O 1
ATOM 1494 N N . GLN A 1 192 ? 3.898 -17.686 -0.483 1.00 88.50 192 GLN A N 1
ATOM 1495 C CA . GLN A 1 192 ? 3.884 -17.638 0.977 1.00 88.50 192 GLN A CA 1
ATOM 1496 C C . GLN A 1 192 ? 2.534 -17.138 1.475 1.00 88.50 192 GLN A C 1
ATOM 1498 O O . GLN A 1 192 ? 1.825 -16.407 0.784 1.00 88.50 192 GLN A O 1
ATOM 1503 N N . VAL A 1 193 ? 2.155 -17.595 2.668 1.00 93.44 193 VAL A N 1
ATOM 1504 C CA . VAL A 1 193 ? 0.839 -17.327 3.248 1.00 93.44 193 VAL A CA 1
ATOM 1505 C C . VAL A 1 193 ? 0.934 -16.183 4.246 1.00 93.44 193 VAL A C 1
ATOM 1507 O O . VAL A 1 193 ? 1.657 -16.277 5.237 1.00 93.44 193 VAL A O 1
ATOM 1510 N N . HIS A 1 194 ? 0.124 -15.159 4.014 1.00 95.06 194 HIS A N 1
ATOM 1511 C CA . HIS A 1 194 ? 0.019 -13.951 4.818 1.00 95.06 194 HIS A CA 1
ATOM 1512 C C . HIS A 1 194 ? -1.326 -13.914 5.543 1.00 95.06 194 HIS A C 1
ATOM 1514 O O . HIS A 1 194 ? -2.323 -14.470 5.072 1.00 95.06 194 HIS A O 1
ATOM 1520 N N . GLU A 1 195 ? -1.360 -13.261 6.702 1.00 96.31 195 GLU A N 1
ATOM 1521 C CA . GLU A 1 195 ? -2.588 -13.004 7.449 1.00 96.31 195 GLU A CA 1
ATOM 1522 C C . GLU A 1 195 ? -3.070 -11.580 7.137 1.00 96.31 195 GLU A C 1
ATOM 1524 O O . GLU A 1 195 ? -2.503 -10.594 7.603 1.00 96.31 195 GLU A O 1
ATOM 1529 N N . CYS A 1 196 ? -4.106 -11.463 6.307 1.00 95.81 196 CYS A N 1
ATOM 1530 C CA . CYS A 1 196 ? -4.549 -10.196 5.728 1.00 95.81 196 CYS A CA 1
ATOM 1531 C C . CYS A 1 196 ? -5.974 -9.853 6.153 1.00 95.81 196 CYS A C 1
ATOM 1533 O O . CYS A 1 196 ? -6.786 -10.731 6.430 1.00 95.81 196 CYS A O 1
ATOM 1535 N N . LYS A 1 197 ? -6.325 -8.568 6.142 1.00 95.50 197 LYS A N 1
ATOM 1536 C CA . LYS A 1 197 ? -7.730 -8.157 6.214 1.00 95.50 197 LYS A CA 1
ATOM 1537 C C . LYS A 1 197 ? -8.459 -8.507 4.917 1.00 95.50 197 LYS A C 1
ATOM 1539 O O . LYS A 1 197 ? -7.864 -8.399 3.847 1.00 95.50 197 LYS A O 1
ATOM 1544 N N . VAL A 1 198 ? -9.726 -8.916 5.016 1.00 95.38 198 VAL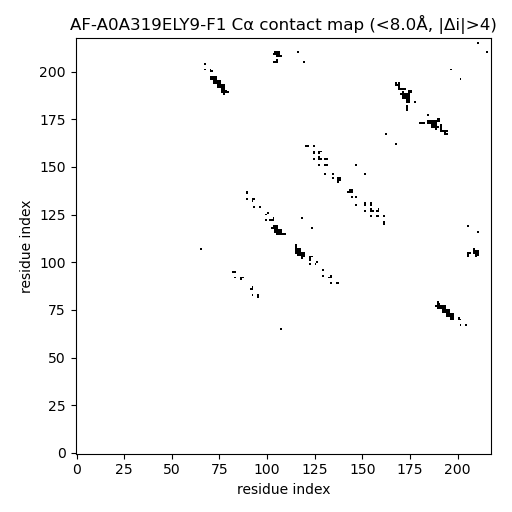 A N 1
ATOM 1545 C CA . VAL A 1 198 ? -10.570 -9.169 3.837 1.00 95.38 198 VAL A CA 1
ATOM 1546 C C . VAL A 1 198 ? -10.760 -7.845 3.097 1.00 95.38 198 VAL A C 1
ATOM 1548 O O . VAL A 1 198 ? -11.340 -6.901 3.635 1.00 95.38 198 VAL A O 1
ATOM 1551 N N . TRP A 1 199 ? -10.208 -7.750 1.887 1.00 92.81 199 TRP A N 1
ATOM 1552 C CA . TRP A 1 199 ? -10.149 -6.495 1.136 1.00 92.81 199 TRP A CA 1
ATOM 1553 C C . TRP A 1 199 ? -11.541 -6.014 0.727 1.00 92.81 199 TRP A C 1
ATOM 1555 O O . TRP A 1 199 ? -11.844 -4.825 0.809 1.00 92.81 199 TRP A O 1
ATOM 1565 N N . GLU A 1 200 ? -12.408 -6.948 0.355 1.00 92.25 200 GLU A N 1
ATOM 1566 C CA . GLU A 1 200 ? -13.781 -6.689 -0.059 1.00 92.25 200 GLU A CA 1
ATOM 1567 C C . GLU A 1 200 ? -14.576 -6.021 1.065 1.00 92.25 200 GLU A C 1
ATOM 1569 O O . GLU A 1 200 ? -15.281 -5.053 0.816 1.00 92.25 200 GLU A O 1
ATOM 1574 N N . GLU A 1 201 ? -14.380 -6.437 2.317 1.00 93.81 201 GLU A N 1
ATOM 1575 C CA . GLU A 1 201 ? -15.041 -5.820 3.473 1.00 93.81 201 GLU A CA 1
ATOM 1576 C C . GLU A 1 201 ? -14.532 -4.395 3.735 1.00 93.81 201 GLU A C 1
ATOM 1578 O O . GLU A 1 201 ? -15.303 -3.517 4.125 1.00 93.81 201 GLU A O 1
ATOM 1583 N N . ILE A 1 202 ? -13.24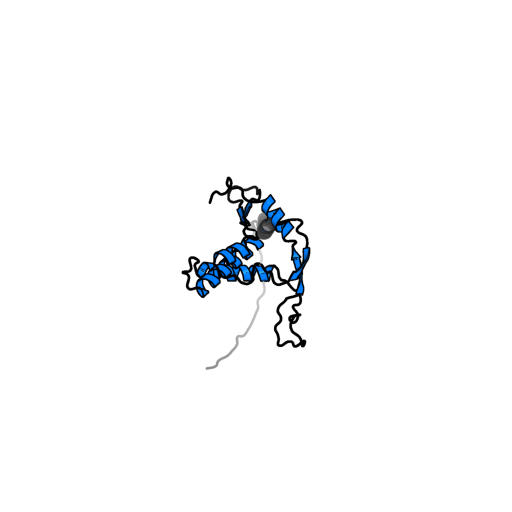1 -4.131 3.489 1.00 92.31 202 ILE A N 1
ATOM 1584 C CA . ILE A 1 202 ? -12.678 -2.773 3.567 1.00 92.31 202 ILE A CA 1
ATOM 1585 C C . ILE A 1 202 ? -13.325 -1.882 2.502 1.00 92.31 202 ILE A C 1
ATOM 1587 O O . ILE A 1 202 ? -13.696 -0.741 2.790 1.00 92.31 202 ILE A O 1
ATOM 1591 N N . VAL A 1 203 ? -13.461 -2.399 1.279 1.00 90.75 203 VAL A N 1
ATOM 1592 C CA . VAL A 1 203 ? -14.101 -1.703 0.159 1.00 90.75 203 VAL A CA 1
ATOM 1593 C C . VAL A 1 203 ? -15.579 -1.450 0.446 1.00 90.75 203 VAL A C 1
ATOM 1595 O O . VAL A 1 203 ? -16.031 -0.316 0.319 1.00 90.75 203 VAL A O 1
ATOM 1598 N N . GLU A 1 204 ? -16.327 -2.464 0.875 1.00 90.56 204 GLU A N 1
ATOM 1599 C CA . GLU A 1 204 ? -17.748 -2.347 1.218 1.00 90.56 204 GLU A CA 1
ATOM 1600 C C . GLU A 1 204 ? -17.974 -1.315 2.322 1.00 90.56 204 GLU A C 1
ATOM 1602 O O . GLU A 1 204 ? -18.844 -0.447 2.200 1.00 90.56 204 GLU A O 1
ATOM 1607 N N . TRP A 1 205 ? -17.146 -1.350 3.370 1.00 89.81 205 TRP A N 1
ATOM 1608 C CA . TRP A 1 205 ? -17.210 -0.359 4.434 1.00 89.81 205 TRP A CA 1
ATOM 1609 C C . TRP A 1 205 ? -16.913 1.049 3.907 1.00 89.81 205 TRP A C 1
ATOM 1611 O O . TRP A 1 205 ? -17.644 1.986 4.231 1.00 89.81 205 TRP A O 1
ATOM 1621 N N . GLN A 1 206 ? -15.885 1.210 3.065 1.00 88.81 206 GLN A N 1
ATOM 1622 C CA . GLN A 1 206 ? -15.541 2.501 2.463 1.00 88.81 206 GLN A CA 1
ATOM 1623 C C . GLN A 1 206 ? -16.685 3.044 1.611 1.00 88.81 206 GLN A C 1
ATOM 1625 O O . GLN A 1 206 ? -17.027 4.215 1.742 1.00 88.81 206 GLN A O 1
ATOM 1630 N N . VAL A 1 207 ? -17.292 2.206 0.770 1.00 88.00 207 VAL A N 1
ATOM 1631 C CA . VAL A 1 207 ? -18.418 2.582 -0.092 1.00 88.00 207 VAL A CA 1
ATOM 1632 C C . VAL A 1 207 ? -19.625 3.000 0.746 1.00 88.00 207 VAL A C 1
ATOM 1634 O O . VAL A 1 207 ? -20.232 4.029 0.454 1.00 88.00 207 VAL A O 1
ATOM 1637 N N . GLY A 1 208 ? -19.935 2.268 1.820 1.00 87.31 208 GLY A N 1
ATOM 1638 C CA . GLY A 1 208 ? -21.036 2.597 2.732 1.00 87.31 208 GLY A CA 1
ATOM 1639 C C . GLY A 1 208 ? -20.874 3.931 3.470 1.00 87.31 208 GLY A C 1
ATOM 1640 O O . GLY A 1 208 ? -21.868 4.513 3.896 1.00 87.31 208 GLY A O 1
ATOM 1641 N N . HIS A 1 209 ? -19.641 4.432 3.586 1.00 86.62 209 HIS A N 1
ATOM 1642 C CA . HIS A 1 209 ? -19.317 5.710 4.227 1.00 86.62 209 HIS A CA 1
ATOM 1643 C C . HIS A 1 209 ? -18.753 6.735 3.235 1.00 86.62 209 HIS A C 1
ATOM 1645 O O . HIS A 1 209 ? -18.230 7.763 3.654 1.00 86.62 209 HIS A O 1
ATOM 1651 N N . GLY A 1 210 ? -18.808 6.461 1.929 1.00 83.56 210 GLY A N 1
ATOM 1652 C CA . GLY A 1 210 ? -18.146 7.263 0.906 1.00 83.56 210 GLY A CA 1
ATOM 1653 C C . GLY A 1 210 ? -18.667 8.698 0.846 1.00 83.56 210 GLY A C 1
ATOM 1654 O O . GLY A 1 210 ? -19.833 8.977 1.122 1.00 83.56 210 GLY A O 1
ATOM 1655 N N . VAL A 1 211 ? -17.805 9.638 0.458 1.00 77.50 211 VAL A N 1
ATOM 1656 C CA . VAL A 1 211 ? -18.238 11.027 0.262 1.00 77.50 211 VAL A CA 1
ATOM 1657 C C . VAL A 1 211 ? -19.019 11.145 -1.051 1.00 77.50 211 VAL A C 1
ATOM 1659 O O . VAL A 1 211 ? -18.476 10.896 -2.125 1.00 77.50 211 VAL A O 1
ATOM 1662 N N . HIS A 1 212 ? -20.289 11.547 -0.979 1.00 68.00 212 HIS A N 1
ATOM 1663 C CA . HIS A 1 212 ? -21.088 11.898 -2.157 1.00 68.00 212 HIS A CA 1
ATOM 1664 C C . HIS A 1 212 ? -20.818 13.355 -2.572 1.00 68.00 212 HIS A C 1
ATOM 1666 O O . HIS A 1 212 ? -20.603 14.209 -1.712 1.00 68.00 212 HIS A O 1
ATOM 1672 N N . ASN A 1 213 ? -20.827 13.638 -3.882 1.00 55.62 213 ASN A N 1
ATOM 1673 C CA . ASN A 1 213 ? -20.392 14.911 -4.491 1.00 55.62 213 ASN A CA 1
ATOM 1674 C C . ASN A 1 213 ? -20.990 16.188 -3.862 1.00 55.62 213 ASN A C 1
ATOM 1676 O O . ASN A 1 213 ? -20.364 17.241 -3.927 1.00 55.62 213 ASN A O 1
ATOM 1680 N N . ASP A 1 214 ? -22.139 16.100 -3.193 1.00 54.16 214 ASP A N 1
ATOM 1681 C CA . ASP A 1 214 ? -22.814 17.232 -2.545 1.00 54.16 214 ASP A CA 1
ATOM 1682 C C . ASP A 1 214 ? -22.213 17.614 -1.173 1.00 54.16 214 ASP A C 1
ATOM 1684 O O . ASP A 1 214 ? -22.721 18.505 -0.493 1.00 54.16 214 ASP A O 1
ATOM 1688 N N . GLN A 1 215 ? -21.169 16.909 -0.721 1.00 48.56 215 GLN A N 1
ATOM 1689 C CA . GLN A 1 215 ? -20.567 17.043 0.616 1.00 48.56 215 GLN A CA 1
ATOM 1690 C C . GLN A 1 215 ? -19.085 17.456 0.578 1.00 48.56 215 GLN A C 1
ATOM 1692 O O . GLN A 1 215 ? -18.437 17.550 1.621 1.00 48.56 215 GLN A O 1
ATOM 1697 N N . ILE A 1 216 ? -18.538 17.705 -0.614 1.00 48.84 216 ILE A N 1
ATOM 1698 C CA . ILE A 1 216 ? -17.139 18.083 -0.819 1.00 48.84 216 ILE A CA 1
ATOM 1699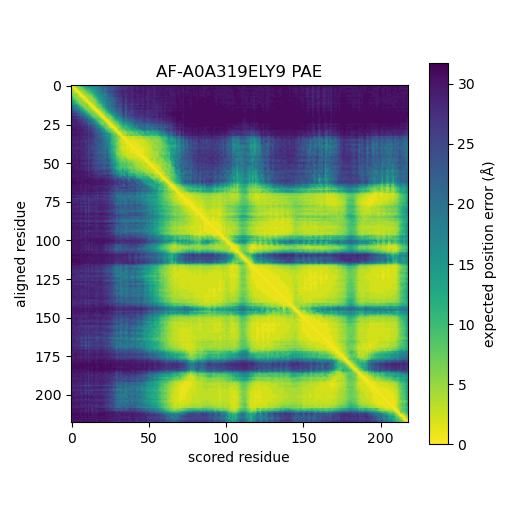 C C . ILE A 1 216 ? -17.061 19.612 -0.937 1.00 48.84 216 ILE A C 1
ATOM 1701 O O . ILE A 1 216 ? -17.063 20.168 -2.030 1.00 48.84 216 ILE A O 1
ATOM 1705 N N . TYR A 1 217 ? -17.011 20.307 0.201 1.00 41.16 217 TYR A N 1
ATOM 1706 C CA . TYR A 1 217 ? -16.524 21.689 0.242 1.00 41.16 217 TYR A CA 1
ATOM 1707 C C . TYR A 1 217 ? -15.019 21.630 0.533 1.00 41.16 217 TYR A C 1
ATOM 1709 O O . TYR A 1 217 ? -14.624 21.440 1.685 1.00 41.16 217 TYR A O 1
ATOM 1717 N N . ILE A 1 218 ? -14.193 21.708 -0.517 1.00 38.28 218 ILE A N 1
ATOM 1718 C CA . ILE A 1 218 ? -12.736 21.913 -0.405 1.00 38.28 218 ILE A CA 1
ATOM 1719 C C . ILE A 1 218 ? -12.459 23.405 -0.535 1.00 38.28 218 ILE A C 1
ATOM 1721 O O . ILE A 1 218 ? -12.997 24.004 -1.493 1.00 38.28 218 ILE A O 1
#

Foldseek 3Di:
DDDDDDDDDDDDDDDDDDDDDDDDDPDPPPVVVVVVVVVVVVVVVVVVVVVVVVVVVVVVVVVPDDDDPPFDKDKDADADDPLPPPQDDLVSLCRSLVVLPDPQWFADDDDDPDDRIDHDLVSLLSVLVSLLVSQVNCVVVVHDDPDDPVSNVVSVVSNVVVCVVVPKPWDQAADPPDPDRDPPRDSPSHRTMTIGTDVVSSVVSSVVRDDDPVRDPD

pLDDT: mean 76.72, std 19.05, range [31.91, 98.0]

Solvent-accessible surface area (backbone atoms only — not comparable to full-atom values): 13977 Å² total; per-residue (Å²): 134,90,81,85,82,85,87,80,89,80,88,87,88,82,88,86,82,89,82,91,84,92,76,85,81,77,76,80,64,66,70,62,52,54,55,50,52,52,50,52,50,52,51,52,53,50,61,60,47,49,59,53,52,54,51,52,53,55,51,51,63,68,70,62,65,88,69,94,74,90,67,50,75,43,82,44,64,45,65,92,58,72,66,79,51,89,68,84,48,75,62,45,52,53,55,48,47,49,88,65,64,60,86,38,38,26,47,56,97,66,99,66,95,86,80,48,77,46,65,44,66,71,42,54,43,50,52,33,51,52,51,48,52,54,49,52,54,29,58,78,68,73,41,86,72,88,71,56,69,69,58,48,54,49,31,54,55,50,41,51,52,50,52,66,69,70,54,85,78,58,76,59,49,62,42,82,87,53,91,79,86,54,92,84,75,45,70,65,39,49,74,26,66,36,88,37,67,42,62,67,53,53,51,52,54,41,62,78,30,39,65,54,86,95,73,71,86,127

Nearest PDB structures (foldseek):
  8ye6-assembly1_B  TM=4.242E-01  e=1.787E+00  Streptococcus
  7qsj-assembly2_B  TM=4.031E-01  e=2.408E+00  Mycolicibacterium hassiacum
  4u7y-assembly1_A  TM=3.863E-01  e=6.258E+00  Homo sapiens
  7zo0-assembly1_A  TM=3.038E-01  e=2.880E+00  Akkermansia muciniphila ATCC BAA-835

Sequence (218 aa):
MSTHPTRPNFSYHLTPKADTDEALSHEPSQKTSFWKTCFWISLLLTILQIPALFFTANQNELSSQPSPTNIHTTKITFEPDPHFQNLTTQEDVLAAWSIHNLPGLINLPDPTPGKHVYILSAFHQLLCLRTIHLSLFQLQNGISQPVDNDQITTCFNYLRHGIMCAGDVALEGPDPDTEGGGAQRGLTGKGQVHECKVWEEIVEWQVGHGVHNDQIYI

Radius of gyration: 37.4 Å; Cα contacts (8 Å, |Δi|>4): 163; chains: 1; bounding box: 76×70×113 Å

InterPro domains:
  IPR021765 Mycotoxin biosynthesis protein UstYa-like [PF11807] (106-209)
  IPR021765 Mycotoxin biosynthesis protein UstYa-like [PTHR33365] (10-211)

Mean predicted aligned error: 15.61 Å

Organism: Aspergillus sclerotiicarbonarius (strain CBS 121057 / IBT 28362) (NCBI:txid1448318)

Secondary structure (DSSP, 8-state):
-----------------------------HHHHHHHHHHHHHHHHHHHHHHHHHHHHHHHHHHT-----S--EEEEE----GGGSS--SHHHHHHHTGGG----EEE---SSSS--EEE-HHHHHHHHHHHHHHHHHHHHTTPPP-S-HHHHHHHHHHHHHHHHHH-------B-TTSTT--TTS-B--TT-EEEEE-HHHHHHHHHHTBPPGGG---